Protein AF-A0A848M0G9-F1 (afdb_monomer)

Organism: NCBI:txid394095

Solvent-accessible surface area (backbone atoms only — not comparable to full-atom values): 12813 Å² total; per-residue (Å²): 140,80,72,65,82,73,43,68,93,64,53,59,94,61,45,44,83,50,53,99,63,29,25,36,32,82,88,71,47,79,44,44,54,67,59,54,34,35,36,56,66,68,52,59,86,62,83,80,79,80,79,82,84,77,85,88,75,78,88,77,51,65,83,83,57,73,92,78,81,88,88,62,96,78,75,78,72,61,84,50,64,48,54,69,48,74,45,75,46,56,65,48,78,50,74,54,71,49,65,51,85,53,96,75,54,76,37,86,60,74,33,41,36,38,33,72,42,79,38,50,88,94,63,42,52,60,43,43,26,67,43,87,42,68,27,46,98,92,35,76,86,53,61,46,78,47,75,47,59,81,87,54,76,70,44,59,58,94,54,61,73,68,78,50,55,66,57,87,83,29,34,44,40,65,43,75,84,22,42,70,53,42,50,52,33,49,56,44,51,71,68,47,62,37,46,64,47,81,42,76,64,78,134

Foldseek 3Di:
DDLDQADLVDHDPQWDDDDDQWTQGPVRDTGGSVQSSCVSVVVPPDPPPPDDQDDPDDDADQVVGDDDDRDDPDPQDPQFWAWKDWDWDQWDKDKDWDFAPDPDGLDDGIFIEIETDGQDPVRTQIAMATDGGGRHPVHPPQKDKDKHFDDDCVLQPPDPPSQADDDVRHGYCHDPSNVVSVVSSVVVVNVGHIDMDIDHDDD

pLDDT: mean 80.0, std 13.7, range [37.66, 97.19]

Secondary structure (DSSP, 8-state):
---PPP-TTSPPTTEEEEETTEEEETTS-EEEHHHHHHHHTT--------------SSPP-TTT--------S-----SEEEEEEEEE--EEEEEEEEE--SSS-SS-SEEEEEEEEEPPTTS-PEEEEEEEEEEBTTB-S-EEEEEE----GGGGTT--GGGSPPBTTBEETTSGGGHHHHHHHHHHHHT-PPEEEEEE---

Nearest PDB structures (foldseek):
  4ni6-assembly1_A  TM=3.174E-01  e=7.058E+00  Clostridium perfringens B str. ATCC 3626
  8fha-assembly3_C  TM=2.558E-01  e=7.507E+00  Suipraeoptans intestinalis
  8fha-assembly2_B  TM=1.786E-01  e=7.984E+00  Suipraeoptans intestinalis

Radius of gyration: 25.26 Å; Cα contacts (8 Å, |Δi|>4): 264; chains: 1; bounding box: 70×30×61 Å

Mean predicted aligned error: 14.5 Å

Structure (mmCIF, N/CA/C/O backbone):
data_AF-A0A848M0G9-F1
#
_entry.id   AF-A0A848M0G9-F1
#
loop_
_atom_site.group_PDB
_atom_site.id
_atom_site.type_symbol
_atom_site.label_atom_id
_atom_site.label_alt_id
_atom_site.label_comp_id
_atom_site.label_asym_id
_atom_site.label_entity_id
_atom_site.label_seq_id
_atom_site.pdbx_PDB_ins_code
_atom_site.Cartn_x
_atom_site.Cartn_y
_atom_site.Cartn_z
_atom_site.occupancy
_atom_site.B_iso_or_equiv
_atom_site.auth_seq_id
_atom_site.auth_comp_id
_atom_site.auth_asym_id
_atom_site.auth_atom_id
_atom_site.pdbx_PDB_model_num
ATOM 1 N N . GLY A 1 1 ? 37.351 -12.110 -24.035 1.00 37.66 1 GLY A N 1
ATOM 2 C CA . GLY A 1 1 ? 38.442 -13.049 -23.724 1.00 37.66 1 GLY A CA 1
ATOM 3 C C . GLY A 1 1 ? 39.246 -12.470 -22.587 1.00 37.66 1 GLY A C 1
ATOM 4 O O . GLY A 1 1 ? 39.705 -11.351 -22.748 1.00 37.66 1 GLY A O 1
ATOM 5 N N . GLY A 1 2 ? 39.369 -13.217 -21.484 1.00 44.50 2 GLY A N 1
ATOM 6 C CA . GLY A 1 2 ? 40.200 -12.868 -20.325 1.00 44.50 2 GLY A CA 1
ATOM 7 C C . GLY A 1 2 ? 39.456 -12.356 -19.083 1.00 44.50 2 GLY A C 1
ATOM 8 O O . GLY A 1 2 ? 39.914 -11.378 -18.513 1.00 44.50 2 GLY A O 1
ATOM 9 N N . GLY A 1 3 ? 38.342 -12.976 -18.668 1.00 49.84 3 GLY A N 1
ATOM 10 C CA . GLY A 1 3 ? 37.728 -12.713 -17.355 1.00 49.84 3 GLY A CA 1
ATOM 11 C C . GLY A 1 3 ? 38.552 -13.392 -16.261 1.00 49.84 3 GLY A C 1
ATOM 12 O O . GLY A 1 3 ? 38.412 -14.592 -16.029 1.00 49.84 3 GLY A O 1
ATOM 13 N N . GLY A 1 4 ? 39.511 -12.661 -15.700 1.00 64.38 4 GLY A N 1
ATOM 14 C CA . GLY A 1 4 ? 40.244 -13.075 -14.509 1.00 64.38 4 GLY A CA 1
ATOM 15 C C . GLY A 1 4 ? 39.521 -12.593 -13.257 1.00 64.38 4 GLY A C 1
ATOM 16 O O . GLY A 1 4 ? 38.847 -11.566 -13.287 1.00 64.38 4 GLY A O 1
ATOM 17 N N . THR A 1 5 ? 39.679 -13.313 -12.149 1.00 83.56 5 THR A N 1
ATOM 18 C CA . THR A 1 5 ? 39.281 -12.793 -10.838 1.00 83.56 5 THR A CA 1
ATOM 19 C C . THR A 1 5 ? 40.115 -11.551 -10.515 1.00 83.56 5 THR A C 1
ATOM 21 O O . THR A 1 5 ? 41.330 -11.555 -10.724 1.00 83.56 5 THR A O 1
ATOM 24 N N . PHE A 1 6 ? 39.470 -10.499 -10.022 1.00 88.75 6 PHE A N 1
ATOM 25 C CA . PHE A 1 6 ? 40.090 -9.262 -9.585 1.00 88.75 6 PHE A CA 1
ATOM 26 C C . PHE A 1 6 ? 41.163 -9.556 -8.524 1.00 88.75 6 PHE A C 1
ATOM 28 O O . PHE A 1 6 ? 40.890 -10.191 -7.503 1.00 88.75 6 PHE A O 1
ATOM 35 N N . ASP A 1 7 ? 42.390 -9.097 -8.782 1.00 91.00 7 ASP A N 1
ATOM 36 C CA . ASP A 1 7 ? 43.535 -9.197 -7.875 1.00 91.00 7 ASP A CA 1
ATOM 37 C C . ASP A 1 7 ? 43.838 -7.808 -7.280 1.00 91.00 7 ASP A C 1
ATOM 39 O O . ASP A 1 7 ? 44.403 -6.960 -7.975 1.00 91.00 7 ASP A O 1
ATOM 43 N N . PRO A 1 8 ? 43.528 -7.553 -5.993 1.00 89.38 8 PRO A N 1
ATOM 44 C CA . PRO A 1 8 ? 43.817 -6.272 -5.349 1.00 89.38 8 PRO A CA 1
ATOM 45 C C . PRO A 1 8 ? 45.311 -5.920 -5.294 1.00 89.38 8 PRO A C 1
ATOM 47 O O . PRO A 1 8 ? 45.655 -4.752 -5.118 1.00 89.38 8 PRO A O 1
ATOM 50 N N . ALA A 1 9 ? 46.206 -6.908 -5.417 1.00 90.62 9 ALA A N 1
ATOM 51 C CA . ALA A 1 9 ? 47.649 -6.680 -5.464 1.00 90.62 9 ALA A CA 1
ATOM 52 C C . ALA A 1 9 ? 48.139 -6.263 -6.864 1.00 90.62 9 ALA A C 1
ATOM 54 O O . ALA A 1 9 ? 49.231 -5.707 -6.980 1.00 90.62 9 ALA A O 1
ATOM 55 N N . ASN A 1 10 ? 47.333 -6.491 -7.907 1.00 89.31 10 ASN A N 1
ATOM 56 C CA . ASN A 1 10 ? 47.560 -6.046 -9.284 1.00 89.31 10 ASN A CA 1
ATOM 57 C C . ASN A 1 10 ? 46.271 -5.449 -9.870 1.00 89.31 10 ASN A C 1
ATOM 59 O O . ASN A 1 10 ? 45.657 -6.052 -10.759 1.00 89.31 10 ASN A O 1
ATOM 63 N N . PRO A 1 11 ? 45.841 -4.271 -9.388 1.00 87.88 11 PRO A N 1
ATOM 64 C CA . PRO A 1 11 ? 44.598 -3.680 -9.848 1.00 87.88 11 PRO A CA 1
ATOM 65 C C . PRO A 1 11 ? 44.645 -3.343 -11.351 1.00 87.88 11 PRO A C 1
ATOM 67 O O . PRO A 1 11 ? 45.707 -2.983 -11.874 1.00 87.88 11 PRO A O 1
ATOM 70 N N . PRO A 1 12 ? 43.503 -3.418 -12.063 1.00 85.56 12 PRO A N 1
ATOM 71 C CA . PRO A 1 12 ? 43.396 -2.962 -13.441 1.00 85.56 12 PRO A CA 1
ATOM 72 C C . PRO A 1 12 ? 43.748 -1.475 -13.579 1.00 85.56 12 PRO A C 1
ATOM 74 O O . PRO A 1 12 ? 43.667 -0.717 -12.606 1.00 85.56 12 PRO A O 1
ATOM 77 N N . PRO A 1 13 ? 44.068 -1.013 -14.802 1.00 85.50 13 PRO A N 1
ATOM 78 C CA . PRO A 1 13 ? 44.227 0.410 -15.066 1.00 85.50 13 PRO A CA 1
ATOM 79 C C . PRO A 1 13 ? 43.018 1.207 -14.562 1.00 85.50 13 PRO A C 1
ATOM 81 O O . PRO A 1 13 ? 41.875 0.786 -14.753 1.00 85.50 13 PRO A O 1
ATOM 84 N N . ARG A 1 14 ? 43.291 2.386 -13.996 1.00 87.69 14 ARG A N 1
ATOM 85 C CA . ARG A 1 14 ? 42.351 3.304 -13.326 1.00 87.69 14 ARG A CA 1
ATOM 86 C C . ARG A 1 14 ? 42.023 3.005 -11.866 1.00 87.69 14 ARG A C 1
ATOM 88 O O . ARG A 1 14 ? 41.321 3.817 -11.276 1.00 87.69 14 ARG A O 1
ATOM 95 N N . TYR A 1 15 ? 42.520 1.911 -11.283 1.00 92.38 15 TYR A N 1
ATOM 96 C CA . TYR A 1 15 ? 42.361 1.616 -9.856 1.00 92.38 15 TYR A CA 1
ATOM 97 C C . TYR A 1 15 ? 43.709 1.604 -9.134 1.00 92.38 15 TYR A C 1
ATOM 99 O O . TYR A 1 15 ? 44.714 1.112 -9.644 1.00 92.38 15 TYR A O 1
ATOM 107 N N . SER A 1 16 ? 43.736 2.148 -7.923 1.00 92.94 16 SER A N 1
ATOM 108 C CA . SER A 1 16 ? 44.923 2.236 -7.073 1.00 92.94 16 SER A CA 1
ATOM 109 C C . SER A 1 16 ? 44.542 2.158 -5.593 1.00 92.94 16 SER A C 1
ATOM 111 O O . SER A 1 16 ? 43.366 2.235 -5.246 1.00 92.94 16 SER A O 1
ATOM 113 N N . ASN A 1 17 ? 45.530 1.996 -4.707 1.00 91.38 17 ASN A N 1
ATOM 114 C CA . ASN A 1 17 ? 45.327 1.973 -3.250 1.00 91.38 17 ASN A CA 1
ATOM 115 C C . ASN A 1 17 ? 44.231 0.991 -2.789 1.00 91.38 17 ASN A C 1
ATOM 117 O O . ASN A 1 17 ? 43.385 1.344 -1.974 1.00 91.38 17 ASN A O 1
ATOM 121 N N . CYS A 1 18 ? 44.232 -0.233 -3.316 1.00 93.56 18 CYS A N 1
ATOM 122 C CA . CYS A 1 18 ? 43.230 -1.232 -2.963 1.00 93.56 18 CYS A CA 1
ATOM 123 C C . CYS A 1 18 ? 43.451 -1.767 -1.545 1.00 93.56 18 CYS A C 1
ATOM 125 O O . CYS A 1 18 ? 44.474 -2.396 -1.260 1.00 93.56 18 CYS A O 1
ATOM 127 N N . HIS A 1 19 ? 42.501 -1.521 -0.648 1.00 91.75 19 HIS A N 1
ATOM 128 C CA . HIS A 1 19 ? 42.519 -2.052 0.708 1.00 91.75 19 HIS A CA 1
ATOM 129 C C . HIS A 1 19 ? 41.100 -2.178 1.268 1.00 91.75 19 HIS A C 1
ATOM 131 O O . HIS A 1 19 ? 40.176 -1.492 0.851 1.00 91.75 19 HIS A O 1
ATOM 137 N N . SER A 1 20 ? 40.924 -3.058 2.256 1.00 89.44 20 SER A N 1
ATOM 138 C CA . SER A 1 20 ? 39.665 -3.187 3.010 1.00 89.44 20 SER A CA 1
ATOM 139 C C . SER A 1 20 ? 38.396 -3.400 2.162 1.00 89.44 20 SER A C 1
ATOM 141 O O . SER A 1 20 ? 37.315 -3.028 2.606 1.00 89.44 20 SER A O 1
ATOM 143 N N . GLY A 1 21 ? 38.517 -4.003 0.974 1.00 87.25 21 GLY A N 1
ATOM 144 C CA . GLY A 1 21 ? 37.377 -4.335 0.109 1.00 87.25 21 GLY A CA 1
ATOM 145 C C . GLY A 1 21 ? 37.080 -3.337 -1.015 1.00 87.25 21 GLY A C 1
ATOM 146 O O . GLY A 1 21 ? 36.173 -3.606 -1.794 1.00 87.25 21 GLY A O 1
ATOM 147 N N . HIS A 1 22 ? 37.845 -2.245 -1.139 1.00 89.94 22 HIS A N 1
ATOM 148 C CA . HIS A 1 22 ? 37.667 -1.240 -2.195 1.00 89.94 22 HIS A CA 1
ATOM 149 C C . HIS A 1 22 ? 38.998 -0.731 -2.765 1.00 89.94 22 HIS A C 1
ATOM 151 O O . HIS A 1 22 ? 40.062 -0.918 -2.170 1.00 89.94 22 HIS A O 1
ATOM 157 N N . CYS A 1 23 ? 38.936 -0.050 -3.908 1.00 93.31 23 CYS A N 1
ATOM 158 C CA . CYS A 1 23 ? 40.045 0.685 -4.516 1.00 93.31 23 CYS A CA 1
ATOM 159 C C . CYS A 1 23 ? 39.671 2.143 -4.775 1.00 93.31 23 CYS A C 1
ATOM 161 O O . CYS A 1 23 ? 38.504 2.476 -4.970 1.00 93.31 23 CYS A O 1
ATOM 163 N N . HIS A 1 24 ? 40.681 3.003 -4.868 1.00 93.06 24 HIS A N 1
ATOM 164 C CA . HIS A 1 24 ? 40.527 4.346 -5.409 1.00 93.06 24 HIS A CA 1
ATOM 165 C C . HIS A 1 24 ? 40.543 4.299 -6.931 1.00 93.06 24 HIS A C 1
ATOM 167 O O . HIS A 1 24 ? 41.504 3.798 -7.519 1.00 93.06 24 HIS A O 1
ATOM 173 N N . ARG A 1 25 ? 39.525 4.875 -7.562 1.00 91.94 25 ARG A N 1
ATOM 174 C CA . ARG A 1 25 ? 39.515 5.133 -8.999 1.00 91.94 25 ARG A CA 1
ATOM 175 C C . ARG A 1 25 ? 40.153 6.493 -9.308 1.00 91.94 25 ARG A C 1
ATOM 177 O O . ARG A 1 25 ? 40.187 7.369 -8.446 1.00 91.94 25 ARG A O 1
ATOM 184 N N . ASP A 1 26 ? 40.668 6.686 -10.521 1.00 90.00 26 ASP A N 1
ATOM 185 C CA . ASP A 1 26 ? 41.355 7.928 -10.939 1.00 90.00 26 ASP A CA 1
ATOM 186 C C . ASP A 1 26 ? 40.519 9.218 -10.760 1.00 90.00 26 ASP A C 1
ATOM 188 O O . ASP A 1 26 ? 41.078 10.312 -10.676 1.00 90.00 26 ASP A O 1
ATOM 192 N N . ASP A 1 27 ? 39.189 9.108 -10.690 1.00 83.62 27 ASP A N 1
ATOM 193 C CA . ASP A 1 27 ? 38.251 10.209 -10.417 1.00 83.62 27 ASP A CA 1
ATOM 194 C C . ASP A 1 27 ? 38.043 10.490 -8.914 1.00 83.62 27 ASP A C 1
ATOM 196 O O . ASP A 1 27 ? 37.285 11.387 -8.545 1.00 83.62 27 ASP A O 1
ATOM 200 N N . GLY A 1 28 ? 38.728 9.748 -8.043 1.00 84.69 28 GLY A N 1
ATOM 201 C CA . GLY A 1 28 ? 38.636 9.850 -6.590 1.00 84.69 28 GLY A CA 1
ATOM 202 C C . GLY A 1 28 ? 37.517 9.014 -5.964 1.00 84.69 28 GLY A C 1
ATOM 203 O O . GLY A 1 28 ? 37.379 9.047 -4.741 1.00 84.69 28 GLY A O 1
ATOM 204 N N . ALA A 1 29 ? 36.739 8.265 -6.754 1.00 85.62 29 ALA A N 1
ATOM 205 C CA . ALA A 1 29 ? 35.715 7.369 -6.226 1.00 85.62 29 ALA A CA 1
ATOM 206 C C . ALA A 1 29 ? 36.340 6.181 -5.476 1.00 85.62 29 ALA A C 1
ATOM 208 O O . ALA A 1 29 ? 37.397 5.676 -5.861 1.00 85.62 29 ALA A O 1
ATOM 209 N N . LEU A 1 30 ? 35.664 5.719 -4.424 1.00 88.44 30 LEU A N 1
ATOM 210 C CA . LEU A 1 30 ? 35.925 4.419 -3.810 1.00 88.44 30 LEU A CA 1
ATOM 211 C C . LEU A 1 30 ? 35.013 3.402 -4.496 1.00 88.44 30 LEU A C 1
ATOM 213 O O . LEU A 1 30 ? 33.804 3.615 -4.538 1.00 88.44 30 LEU A O 1
ATOM 217 N N . VAL A 1 31 ? 35.594 2.353 -5.071 1.00 87.31 31 VAL A N 1
ATOM 218 C CA . VAL A 1 31 ? 34.869 1.318 -5.821 1.00 87.31 31 VAL A CA 1
ATOM 219 C C . VAL A 1 31 ? 35.138 -0.031 -5.174 1.00 87.31 31 VAL A C 1
ATOM 221 O O . VAL A 1 31 ? 36.303 -0.382 -4.956 1.00 87.31 31 VAL A O 1
ATOM 224 N N . ASP A 1 32 ? 34.080 -0.769 -4.860 1.00 91.56 32 ASP A N 1
ATOM 225 C CA . ASP A 1 32 ? 34.178 -2.064 -4.195 1.00 91.56 32 ASP A CA 1
ATOM 226 C C . ASP A 1 32 ? 34.714 -3.139 -5.150 1.00 91.56 32 ASP A C 1
ATOM 228 O O . ASP A 1 32 ? 34.569 -3.063 -6.370 1.00 91.56 32 ASP A O 1
ATOM 232 N N . TYR A 1 33 ? 35.362 -4.169 -4.604 1.00 90.88 33 TYR A N 1
ATOM 233 C CA . TYR A 1 33 ? 35.961 -5.238 -5.414 1.00 90.88 33 TYR A CA 1
ATOM 234 C C . TYR A 1 33 ? 34.940 -5.981 -6.286 1.00 90.88 33 TYR A C 1
ATOM 236 O O . TYR A 1 33 ? 35.297 -6.445 -7.366 1.00 90.88 33 TYR A O 1
ATOM 244 N N . GLU A 1 34 ? 33.692 -6.086 -5.825 1.00 86.06 34 GLU A N 1
ATOM 245 C CA . GLU A 1 34 ? 32.592 -6.709 -6.567 1.00 86.06 34 GLU A CA 1
ATOM 246 C C . GLU A 1 34 ? 32.239 -5.913 -7.828 1.00 86.06 34 GLU A C 1
ATOM 248 O O . GLU A 1 34 ? 32.123 -6.496 -8.902 1.00 86.06 34 GLU A O 1
ATOM 253 N N . ASP A 1 35 ? 32.197 -4.585 -7.733 1.00 83.75 35 ASP A N 1
ATOM 254 C CA . ASP A 1 35 ? 31.940 -3.713 -8.880 1.00 83.75 35 ASP A CA 1
ATOM 255 C C . ASP A 1 35 ? 33.097 -3.752 -9.886 1.00 83.75 35 ASP A C 1
ATOM 257 O O . ASP A 1 35 ? 32.881 -3.795 -11.095 1.00 83.75 35 ASP A O 1
ATOM 261 N N . ILE A 1 36 ? 34.347 -3.800 -9.409 1.00 84.44 36 ILE A N 1
ATOM 262 C CA . ILE A 1 36 ? 35.524 -3.938 -10.285 1.00 84.44 36 ILE A CA 1
ATOM 263 C C . ILE A 1 36 ? 35.525 -5.308 -10.974 1.00 84.44 36 ILE A C 1
ATOM 265 O O . ILE A 1 36 ? 35.862 -5.407 -12.155 1.00 84.44 36 ILE A O 1
ATOM 269 N N . GLN A 1 37 ? 35.143 -6.367 -10.255 1.00 86.31 37 GLN A N 1
ATOM 270 C CA . GLN A 1 37 ? 34.965 -7.702 -10.823 1.00 86.31 37 GLN A CA 1
ATOM 271 C C . GLN A 1 37 ? 33.869 -7.693 -11.894 1.00 86.31 37 GLN A C 1
ATOM 273 O O . GLN A 1 37 ? 34.100 -8.199 -12.990 1.00 86.31 37 GLN A O 1
ATOM 278 N N . ALA A 1 38 ? 32.731 -7.049 -11.626 1.00 80.38 38 ALA A N 1
ATOM 279 C CA . ALA A 1 38 ? 31.654 -6.888 -12.593 1.00 80.38 38 ALA A CA 1
ATOM 280 C C . ALA A 1 38 ? 32.123 -6.125 -13.844 1.00 80.38 38 ALA A C 1
ATOM 282 O O . ALA A 1 38 ? 31.867 -6.578 -14.961 1.00 80.38 38 ALA A O 1
ATOM 283 N N . GLU A 1 39 ? 32.896 -5.040 -13.687 1.00 79.56 39 GLU A N 1
ATOM 284 C CA . GLU A 1 39 ? 33.507 -4.319 -14.812 1.00 79.56 39 GLU A CA 1
ATOM 285 C C . GLU A 1 39 ? 34.447 -5.222 -15.636 1.00 79.56 39 GLU A C 1
ATOM 287 O O . GLU A 1 39 ? 34.410 -5.198 -16.871 1.00 79.56 39 GLU A O 1
ATOM 292 N N . LEU A 1 40 ? 35.275 -6.041 -14.974 1.00 79.06 40 LEU A N 1
ATOM 293 C CA . LEU A 1 40 ? 36.195 -6.990 -15.619 1.00 79.06 40 LEU A CA 1
ATOM 294 C C . LEU A 1 40 ? 35.473 -8.131 -16.344 1.00 79.06 40 LEU A C 1
ATOM 296 O O . LEU A 1 40 ? 35.937 -8.579 -17.397 1.00 79.06 40 LEU A O 1
ATOM 300 N N . ASP A 1 41 ? 34.324 -8.558 -15.826 1.00 79.19 41 ASP A N 1
ATOM 301 C CA . ASP A 1 41 ? 33.457 -9.566 -16.438 1.00 79.19 41 ASP A CA 1
ATOM 302 C C . ASP A 1 41 ? 32.653 -9.012 -17.631 1.00 79.19 41 ASP A C 1
ATOM 304 O O . ASP A 1 41 ? 31.872 -9.727 -18.262 1.00 79.19 41 ASP A O 1
ATOM 308 N N . GLY A 1 42 ? 32.897 -7.752 -18.010 1.00 64.06 42 GLY A N 1
ATOM 309 C CA . GLY A 1 42 ? 32.232 -7.073 -19.120 1.00 64.06 42 GLY A CA 1
ATOM 310 C C . GLY A 1 42 ? 30.929 -6.383 -18.718 1.00 64.06 42 GLY A C 1
ATOM 311 O O . GLY A 1 42 ? 30.299 -5.750 -19.564 1.00 64.06 42 GLY A O 1
ATOM 312 N N . GLY A 1 43 ? 30.558 -6.442 -17.439 1.00 55.53 43 GLY A N 1
ATOM 313 C CA . GLY A 1 43 ? 29.531 -5.620 -16.809 1.00 55.53 43 GLY A CA 1
ATOM 314 C C . GLY A 1 43 ? 30.090 -4.245 -16.462 1.00 55.53 43 GLY A C 1
ATOM 315 O O . GLY A 1 43 ? 30.142 -3.854 -15.302 1.00 55.53 43 GLY A O 1
ATOM 316 N N . GLY A 1 44 ? 30.561 -3.509 -17.470 1.00 46.75 44 GLY A N 1
ATOM 317 C CA . GLY A 1 44 ? 30.895 -2.103 -17.290 1.00 46.75 44 GLY A CA 1
ATOM 318 C C . GLY A 1 44 ? 29.652 -1.355 -16.816 1.00 46.75 44 GLY A C 1
ATOM 319 O O . GLY A 1 44 ? 28.679 -1.284 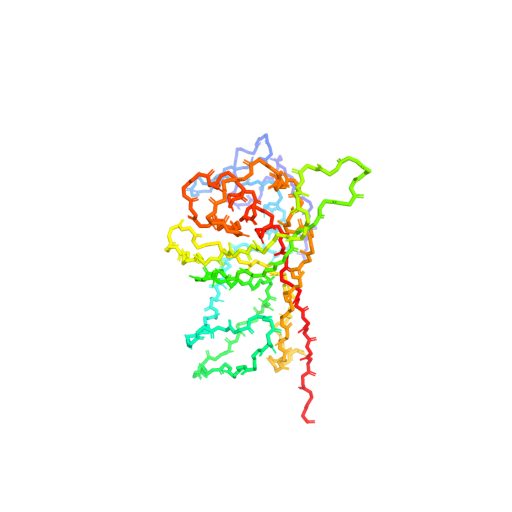-17.566 1.00 46.75 44 GLY A O 1
ATOM 320 N N . GLY A 1 45 ? 29.700 -0.807 -15.599 1.00 43.38 45 GLY A N 1
ATOM 321 C CA . GLY A 1 45 ? 28.704 0.098 -15.022 1.00 43.38 45 GLY A CA 1
ATOM 322 C C . GLY A 1 45 ? 28.576 1.392 -15.827 1.00 43.38 45 GLY A C 1
ATOM 323 O O . GLY A 1 45 ? 28.991 2.467 -15.397 1.00 43.38 45 GLY A O 1
ATOM 324 N N . GLY A 1 46 ? 28.031 1.288 -17.038 1.00 42.47 46 GLY A N 1
ATOM 325 C CA . GLY A 1 46 ? 27.420 2.414 -17.721 1.00 42.47 46 GLY A CA 1
ATOM 326 C C . GLY A 1 46 ? 26.228 2.908 -16.900 1.00 42.47 46 GLY A C 1
ATOM 327 O O . GLY A 1 46 ? 25.695 2.155 -16.085 1.00 42.47 46 GLY A O 1
ATOM 328 N N . PRO A 1 47 ? 25.805 4.170 -17.076 1.00 41.09 47 PRO A N 1
ATOM 329 C CA . PRO A 1 47 ? 24.630 4.674 -16.385 1.00 41.09 47 PRO A CA 1
ATOM 330 C C . PRO A 1 47 ? 23.458 3.733 -16.671 1.00 41.09 47 PRO A C 1
ATOM 332 O O . PRO A 1 47 ? 23.059 3.592 -17.827 1.00 41.09 47 PRO A O 1
ATOM 335 N N . THR A 1 48 ? 22.923 3.081 -15.637 1.00 46.56 48 THR A N 1
ATOM 336 C CA . THR A 1 48 ? 21.638 2.394 -15.735 1.00 46.56 48 THR A CA 1
ATOM 337 C C . THR A 1 48 ? 20.628 3.450 -16.157 1.00 46.56 48 THR A C 1
ATOM 339 O O . THR A 1 48 ? 20.288 4.345 -15.380 1.00 46.56 48 THR A O 1
ATOM 342 N N . VAL A 1 49 ? 20.213 3.418 -17.423 1.00 50.72 49 VAL A N 1
ATOM 343 C CA . VAL A 1 49 ? 19.167 4.307 -17.919 1.00 50.72 49 VAL A CA 1
ATOM 344 C C . VAL A 1 49 ? 17.863 3.781 -17.342 1.00 50.72 49 VAL A C 1
ATOM 346 O O . VAL A 1 49 ? 17.245 2.874 -17.888 1.00 50.72 49 VAL A O 1
ATOM 349 N N . VAL A 1 50 ? 17.478 4.325 -16.190 1.00 53.09 50 VAL A N 1
ATOM 350 C CA . VAL A 1 50 ? 16.169 4.070 -15.593 1.00 53.09 50 VAL A CA 1
ATOM 351 C C . VAL A 1 50 ? 15.148 4.884 -16.380 1.00 53.09 50 VAL A C 1
ATOM 353 O O . VAL A 1 50 ? 14.948 6.074 -16.133 1.00 53.09 50 VAL A O 1
ATOM 356 N N . SER A 1 51 ? 14.524 4.246 -17.364 1.00 55.59 51 SER A N 1
ATOM 357 C CA . SER A 1 51 ? 13.372 4.808 -18.061 1.00 55.59 51 SER A CA 1
ATOM 358 C C . SER A 1 51 ? 12.123 4.563 -17.223 1.00 55.59 51 SER A C 1
ATOM 360 O O . SER A 1 51 ? 11.652 3.435 -17.107 1.00 55.59 51 SER A O 1
ATOM 362 N N . VAL A 1 52 ? 11.579 5.624 -16.627 1.00 59.53 52 VAL A N 1
ATOM 363 C CA . VAL A 1 52 ? 10.303 5.546 -15.909 1.00 59.53 52 VAL A CA 1
ATOM 364 C C . VAL A 1 52 ? 9.171 5.681 -16.917 1.00 59.53 52 VAL A C 1
ATOM 366 O O . VAL A 1 52 ? 8.971 6.745 -17.503 1.00 59.53 52 VAL A O 1
ATOM 369 N N . ILE A 1 53 ? 8.416 4.601 -17.103 1.00 62.84 53 ILE A N 1
ATOM 370 C CA . ILE A 1 53 ? 7.154 4.641 -17.838 1.00 62.84 53 ILE A CA 1
ATOM 371 C C . ILE A 1 53 ? 6.060 5.022 -16.843 1.00 62.84 53 ILE A C 1
ATOM 373 O O . ILE A 1 53 ? 5.691 4.240 -15.969 1.00 62.84 53 ILE A O 1
ATOM 377 N N . THR A 1 54 ? 5.541 6.239 -16.974 1.00 64.38 54 THR A N 1
ATOM 378 C CA . THR A 1 54 ? 4.417 6.711 -16.161 1.00 64.38 54 THR A CA 1
ATOM 379 C C . THR A 1 54 ? 3.11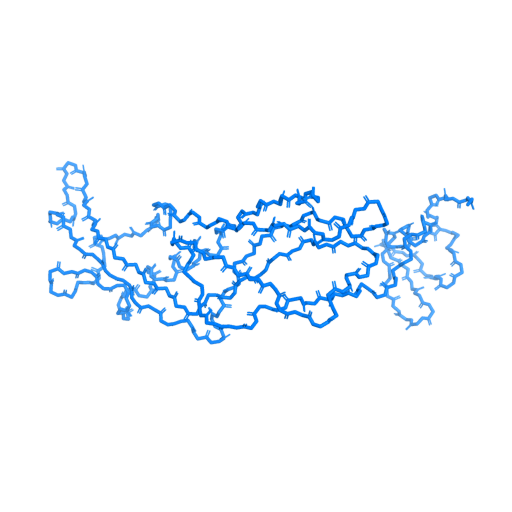1 6.458 -16.904 1.00 64.38 54 THR A C 1
ATOM 381 O O . THR A 1 54 ? 3.030 6.691 -18.107 1.00 64.38 54 THR A O 1
ATOM 384 N N . PHE A 1 55 ? 2.067 6.045 -16.183 1.00 63.81 55 PHE A N 1
ATOM 385 C CA . PHE A 1 55 ? 0.694 5.996 -16.687 1.00 63.81 55 PHE A CA 1
ATOM 386 C C . PHE A 1 55 ? -0.047 7.275 -16.268 1.00 63.81 55 PHE A C 1
ATOM 388 O O . PHE A 1 55 ? -0.645 7.305 -15.190 1.00 63.81 55 PHE A O 1
ATOM 395 N N . PRO A 1 56 ? 0.004 8.366 -17.056 1.00 60.31 56 PRO A N 1
ATOM 396 C CA . PRO A 1 56 ? -0.779 9.555 -16.753 1.00 60.31 56 PRO A CA 1
ATOM 397 C C . PRO A 1 56 ? -2.268 9.239 -16.938 1.00 60.31 56 PRO A C 1
ATOM 399 O O . PRO A 1 56 ? -2.678 8.735 -17.984 1.00 60.31 56 PRO A O 1
ATOM 402 N N . GLY A 1 57 ? -3.098 9.533 -15.939 1.00 62.06 57 GLY A N 1
ATOM 403 C CA . GLY A 1 57 ? -4.528 9.269 -16.051 1.00 62.06 57 GLY A CA 1
ATOM 404 C C . GLY A 1 57 ? -5.309 9.430 -14.755 1.00 62.06 57 GLY A C 1
ATOM 405 O O . GLY A 1 57 ? -4.820 9.953 -13.756 1.00 62.06 57 GLY A O 1
ATOM 406 N N . GLU A 1 58 ? -6.562 8.991 -14.810 1.00 67.25 58 GLU A N 1
ATOM 407 C CA . GLU A 1 58 ? -7.460 8.921 -13.658 1.00 67.25 58 GLU A CA 1
ATOM 408 C C . GLU A 1 58 ? -7.005 7.838 -12.661 1.00 67.25 58 GLU A C 1
ATOM 410 O O . GLU A 1 58 ? -6.383 6.858 -13.084 1.00 67.25 58 GLU A O 1
ATOM 415 N N . PRO A 1 59 ? -7.348 7.968 -11.362 1.00 67.62 59 PRO A N 1
ATOM 416 C CA . PRO A 1 59 ? -7.076 6.940 -10.359 1.00 67.62 59 PRO A CA 1
ATOM 417 C C . PRO A 1 59 ? -7.529 5.544 -10.812 1.00 67.62 59 PRO A C 1
ATOM 419 O O . PRO A 1 59 ? -8.597 5.394 -11.410 1.00 67.62 59 PRO A O 1
ATOM 422 N N . LEU A 1 60 ? -6.716 4.527 -10.522 1.00 71.56 60 LEU A N 1
ATOM 423 C CA . LEU A 1 60 ? -7.043 3.127 -10.793 1.00 71.56 60 LEU A CA 1
ATOM 424 C C . LEU A 1 60 ? -7.811 2.535 -9.608 1.00 71.56 60 LEU A C 1
ATOM 426 O O . LEU A 1 60 ? -7.423 2.730 -8.457 1.00 71.56 60 LEU A O 1
ATOM 430 N N . ASP A 1 61 ? -8.873 1.783 -9.894 1.00 71.19 61 ASP A N 1
ATOM 431 C CA . ASP A 1 61 ? -9.509 0.925 -8.894 1.00 71.19 61 ASP A CA 1
ATOM 432 C C . ASP A 1 61 ? -8.745 -0.405 -8.837 1.00 71.19 61 ASP A C 1
ATOM 434 O O . ASP A 1 61 ? -8.852 -1.237 -9.743 1.00 71.19 61 ASP A O 1
ATOM 438 N N . LEU A 1 62 ? -7.936 -0.573 -7.788 1.00 67.50 62 LEU A N 1
ATOM 439 C CA . LEU A 1 62 ? -7.108 -1.765 -7.576 1.00 67.50 62 LEU A CA 1
ATOM 440 C C . LEU A 1 62 ? -7.926 -3.003 -7.184 1.00 67.50 62 LEU A C 1
ATOM 442 O O . LEU A 1 62 ? -7.423 -4.113 -7.298 1.00 67.50 62 LEU A O 1
ATOM 446 N N . VAL A 1 63 ? -9.176 -2.830 -6.743 1.00 68.31 63 VAL A N 1
ATOM 447 C CA . VAL A 1 63 ? -10.040 -3.932 -6.297 1.00 68.31 63 VAL A CA 1
ATOM 448 C C . VAL A 1 63 ? -10.890 -4.449 -7.450 1.00 68.31 63 VAL A C 1
ATOM 450 O O . VAL A 1 63 ? -10.989 -5.654 -7.663 1.00 68.31 63 VAL A O 1
ATOM 453 N N . ALA A 1 64 ? -11.505 -3.546 -8.217 1.00 73.31 64 ALA A N 1
ATOM 454 C CA . ALA A 1 64 ? -12.264 -3.932 -9.406 1.00 73.31 64 ALA A CA 1
ATOM 455 C C . ALA A 1 64 ? -11.350 -4.384 -10.559 1.00 73.31 64 ALA A C 1
ATOM 457 O O . ALA A 1 64 ? -11.796 -5.093 -11.464 1.00 73.31 64 ALA A O 1
ATOM 458 N N . GLY A 1 65 ? -10.085 -3.957 -10.530 1.00 68.81 65 GLY A N 1
ATOM 459 C CA . GLY A 1 65 ? -9.170 -4.059 -11.653 1.00 68.81 65 GLY A CA 1
ATOM 460 C C . GLY A 1 65 ? -9.539 -3.057 -12.747 1.00 68.81 65 GLY A C 1
ATOM 461 O O . GLY A 1 65 ? -10.700 -2.728 -12.988 1.00 68.81 65 GLY A O 1
ATOM 462 N N . THR A 1 66 ? -8.539 -2.528 -13.443 1.00 72.75 66 THR A N 1
ATOM 463 C CA . THR A 1 66 ? -8.762 -1.617 -14.570 1.00 72.75 66 THR A CA 1
ATOM 464 C C . THR A 1 66 ? -7.796 -1.956 -15.690 1.00 72.75 66 THR A C 1
ATOM 466 O O . THR A 1 66 ? -6.594 -2.070 -15.467 1.00 72.75 66 THR A O 1
ATOM 469 N N . ARG A 1 67 ? -8.309 -2.074 -16.919 1.00 74.31 67 ARG A N 1
ATOM 470 C CA . ARG A 1 67 ? -7.470 -2.211 -18.111 1.00 74.31 67 ARG A CA 1
ATOM 471 C C . ARG A 1 67 ? -7.139 -0.829 -18.664 1.00 74.31 67 ARG A C 1
ATOM 473 O O . ARG A 1 67 ? -8.041 -0.033 -18.928 1.00 74.31 67 ARG A O 1
ATOM 480 N N . ARG A 1 68 ? -5.852 -0.559 -18.871 1.00 73.44 68 ARG A N 1
ATOM 481 C CA . ARG A 1 68 ? -5.358 0.640 -19.554 1.00 73.44 68 ARG A CA 1
ATOM 482 C C . ARG A 1 68 ? -4.458 0.236 -20.710 1.00 73.44 68 ARG A C 1
ATOM 484 O O . ARG A 1 68 ? -3.755 -0.767 -20.633 1.00 73.44 68 ARG A O 1
ATOM 491 N N . GLU A 1 69 ? -4.499 1.029 -21.769 1.00 72.81 69 GLU A N 1
ATOM 492 C CA . GLU A 1 69 ? -3.510 0.966 -22.838 1.00 72.81 69 GLU A CA 1
ATOM 493 C C . GLU A 1 69 ? -2.457 2.033 -22.572 1.00 72.81 69 GLU A C 1
ATOM 495 O O . GLU A 1 69 ? -2.783 3.160 -22.187 1.00 72.81 69 GLU A O 1
ATOM 500 N N . LEU A 1 70 ? -1.192 1.665 -22.745 1.00 67.88 70 LEU A N 1
ATOM 501 C CA . LEU A 1 70 ? -0.104 2.617 -22.639 1.00 67.88 70 LEU A CA 1
ATOM 502 C C . LEU A 1 70 ? -0.103 3.484 -23.901 1.00 67.88 70 LEU A C 1
ATOM 504 O O . LEU A 1 70 ? 0.221 3.014 -24.990 1.00 67.88 70 LEU A O 1
ATOM 508 N N . ALA A 1 71 ? -0.505 4.744 -23.751 1.00 62.94 71 ALA A N 1
ATOM 509 C CA . ALA A 1 71 ? -0.404 5.733 -24.812 1.00 62.94 71 ALA A CA 1
ATOM 510 C C . ALA A 1 71 ? 1.001 6.334 -24.785 1.00 62.94 71 ALA A C 1
ATOM 512 O O . ALA A 1 71 ? 1.329 7.145 -23.920 1.00 62.94 71 ALA A O 1
ATOM 513 N N . CYS A 1 72 ? 1.831 5.927 -25.732 1.00 59.75 72 CYS A N 1
ATOM 514 C CA . CYS A 1 72 ? 3.173 6.455 -25.897 1.00 59.75 72 CYS A CA 1
ATOM 515 C C . CYS A 1 72 ? 3.504 6.563 -27.380 1.00 59.75 72 CYS A C 1
ATOM 517 O O . CYS A 1 72 ? 3.229 5.649 -28.155 1.00 59.75 72 CYS A O 1
ATOM 519 N N . GLU A 1 73 ? 4.079 7.702 -27.766 1.00 55.16 73 GLU A N 1
ATOM 520 C CA . GLU A 1 73 ? 4.551 7.921 -29.136 1.00 55.16 73 GLU A CA 1
ATOM 521 C C . GLU A 1 73 ? 5.851 7.149 -29.411 1.00 55.16 73 GLU A C 1
ATOM 523 O O . GLU A 1 73 ? 6.017 6.631 -30.510 1.00 55.16 73 GLU A O 1
ATOM 528 N N . GLU A 1 74 ? 6.723 6.999 -28.404 1.00 58.16 74 GLU A N 1
ATOM 529 C CA . GLU A 1 74 ? 8.001 6.276 -28.487 1.00 58.16 74 GLU A CA 1
ATOM 530 C C . GLU A 1 74 ? 8.196 5.410 -27.222 1.00 58.16 74 GLU A C 1
ATOM 532 O O . GLU A 1 74 ? 8.865 5.799 -26.269 1.00 58.16 74 GLU A O 1
ATOM 537 N N . CYS A 1 75 ? 7.557 4.236 -27.181 1.00 61.50 75 CYS A N 1
ATOM 538 C CA . CYS A 1 75 ? 7.740 3.215 -26.131 1.00 61.50 75 CYS A CA 1
ATOM 539 C C . CYS A 1 75 ? 8.855 2.212 -26.452 1.00 61.50 75 CYS A C 1
ATOM 541 O O . CYS A 1 75 ? 8.811 1.063 -26.006 1.00 61.50 75 CYS A O 1
ATOM 543 N N . ASP A 1 76 ? 9.837 2.610 -27.257 1.00 59.91 76 ASP A N 1
ATOM 544 C CA . ASP A 1 76 ? 10.969 1.743 -27.547 1.00 59.91 76 ASP A CA 1
ATOM 545 C C . ASP A 1 76 ? 11.801 1.597 -26.270 1.00 59.91 76 ASP A C 1
ATOM 547 O O . ASP A 1 76 ? 12.587 2.467 -25.894 1.00 59.91 76 ASP A O 1
ATOM 551 N N . VAL A 1 77 ? 11.577 0.491 -25.560 1.00 61.62 77 VAL A N 1
ATOM 552 C CA . VAL A 1 77 ? 12.398 0.114 -24.414 1.00 61.62 77 VAL A CA 1
ATOM 553 C C . VAL A 1 77 ? 13.788 -0.218 -24.971 1.00 61.62 77 VAL A C 1
ATOM 555 O O . VAL A 1 77 ? 13.881 -1.067 -25.866 1.00 61.62 77 VAL A O 1
ATOM 558 N N . PRO A 1 78 ? 14.863 0.457 -24.518 1.00 59.50 78 PRO A N 1
ATOM 559 C CA . PRO A 1 78 ? 16.214 0.135 -24.968 1.00 59.50 78 PRO A CA 1
ATOM 560 C C . PRO A 1 78 ? 16.544 -1.331 -24.652 1.00 59.50 78 PRO A C 1
ATOM 562 O O . PRO A 1 78 ? 15.922 -1.923 -23.770 1.00 59.50 78 PRO A O 1
ATOM 565 N N . GLU A 1 79 ? 17.530 -1.910 -25.352 1.00 68.12 79 GLU A N 1
ATOM 566 C CA . GLU A 1 79 ? 18.017 -3.265 -25.040 1.00 68.12 79 GLU A CA 1
ATOM 567 C C . GLU A 1 79 ? 18.330 -3.350 -23.528 1.00 68.12 79 GLU A C 1
ATOM 569 O O . GLU A 1 79 ? 19.183 -2.614 -23.026 1.00 68.12 79 GLU A O 1
ATOM 574 N N . GLY A 1 80 ? 17.580 -4.179 -22.793 1.00 75.25 80 GLY A N 1
ATOM 575 C CA . GLY A 1 80 ? 17.527 -4.148 -21.329 1.00 75.25 80 GLY A CA 1
ATOM 576 C C . GLY A 1 80 ? 16.350 -4.944 -20.759 1.00 75.25 80 GLY A C 1
ATOM 577 O O . GLY A 1 80 ? 16.013 -6.014 -21.268 1.00 75.25 80 GLY A O 1
ATOM 578 N N . GLY A 1 81 ? 15.713 -4.435 -19.702 1.00 73.94 81 GLY A N 1
ATOM 579 C CA . GLY A 1 81 ? 14.524 -5.058 -19.123 1.00 73.94 81 GLY A CA 1
ATOM 580 C C . GLY A 1 81 ? 13.722 -4.127 -18.218 1.00 73.94 81 GLY A C 1
ATOM 581 O O . GLY A 1 81 ? 14.226 -3.099 -17.770 1.00 73.94 81 GLY A O 1
ATOM 582 N N . LEU A 1 82 ? 12.460 -4.490 -17.983 1.00 77.44 82 LEU A N 1
ATOM 583 C CA . LEU A 1 82 ? 11.616 -3.885 -16.950 1.00 77.44 82 LEU A CA 1
ATOM 584 C C . LEU A 1 82 ? 11.661 -4.788 -15.720 1.00 77.44 82 LEU A C 1
ATOM 586 O O . LEU A 1 82 ? 11.289 -5.959 -15.803 1.00 77.44 82 LEU A O 1
ATOM 590 N N . ASP A 1 83 ? 12.105 -4.228 -14.603 1.00 81.00 83 ASP A N 1
ATOM 591 C CA . ASP A 1 83 ? 12.432 -4.954 -13.374 1.00 81.00 83 ASP A CA 1
ATOM 592 C C . ASP A 1 83 ? 11.568 -4.542 -12.170 1.00 81.00 83 ASP A C 1
ATOM 594 O O . ASP A 1 83 ? 11.482 -5.262 -11.173 1.00 81.00 83 ASP A O 1
ATOM 598 N N . LYS A 1 84 ? 10.885 -3.393 -12.258 1.00 80.12 84 LYS A N 1
ATOM 599 C CA . LYS A 1 84 ? 10.089 -2.846 -11.157 1.00 80.12 84 LYS A CA 1
ATOM 600 C C . LYS A 1 84 ? 8.809 -2.160 -11.620 1.00 80.12 84 LYS A C 1
ATOM 602 O O . LYS A 1 84 ? 8.803 -1.399 -12.586 1.00 80.12 84 LYS A O 1
ATOM 607 N N . VAL A 1 85 ? 7.740 -2.350 -10.848 1.00 79.25 85 VAL A N 1
ATOM 608 C CA . VAL A 1 85 ? 6.544 -1.500 -10.863 1.00 79.25 85 VAL A CA 1
ATOM 609 C C . VAL A 1 85 ? 6.450 -0.709 -9.559 1.00 79.25 85 VAL A C 1
ATOM 611 O O . VAL A 1 85 ? 6.871 -1.166 -8.495 1.00 79.25 85 VAL A O 1
ATOM 614 N N . SER A 1 86 ? 5.911 0.503 -9.650 1.00 80.00 86 SER A N 1
ATOM 615 C CA . SER A 1 86 ? 5.649 1.374 -8.508 1.00 80.00 86 SER A CA 1
ATOM 616 C C . SER A 1 86 ? 4.297 2.049 -8.704 1.00 80.00 86 SER A C 1
ATOM 618 O O . SER A 1 86 ? 4.084 2.704 -9.726 1.00 80.00 86 SER A O 1
ATOM 620 N N . VAL A 1 87 ? 3.387 1.893 -7.743 1.00 77.12 87 VAL A N 1
ATOM 621 C CA . VAL A 1 87 ? 2.051 2.499 -7.772 1.00 77.12 87 VAL A CA 1
ATOM 622 C C . VAL A 1 87 ? 1.884 3.410 -6.570 1.00 77.12 87 VAL A C 1
ATOM 624 O O . VAL A 1 87 ? 1.944 2.970 -5.427 1.00 77.12 87 VAL A O 1
ATOM 627 N N . THR A 1 88 ? 1.638 4.688 -6.826 1.00 79.75 88 THR A N 1
ATOM 628 C CA . THR A 1 88 ? 1.394 5.672 -5.772 1.00 79.75 88 THR A CA 1
ATOM 629 C C . THR A 1 88 ? -0.040 5.584 -5.256 1.00 79.75 88 THR A C 1
ATOM 631 O O . THR A 1 88 ? -0.991 5.775 -6.018 1.00 79.75 88 THR A O 1
ATOM 634 N N . LEU A 1 89 ? -0.209 5.365 -3.951 1.00 77.44 89 LEU A N 1
ATOM 635 C CA . LEU A 1 89 ? -1.522 5.379 -3.310 1.00 77.44 89 LEU A CA 1
ATOM 636 C C . LEU A 1 89 ? -1.956 6.808 -2.971 1.00 77.44 89 LEU A C 1
ATOM 638 O O . LEU A 1 89 ? -1.322 7.495 -2.180 1.00 77.44 89 LEU A O 1
ATOM 642 N N . THR A 1 90 ? -3.076 7.264 -3.535 1.00 80.25 90 THR A N 1
ATOM 643 C CA . THR A 1 90 ? -3.588 8.631 -3.298 1.00 80.25 90 THR A CA 1
ATOM 644 C C . THR A 1 90 ? -4.730 8.693 -2.289 1.00 80.25 90 THR A C 1
ATOM 646 O O . THR A 1 90 ? -5.028 9.748 -1.726 1.00 80.25 90 THR A O 1
ATOM 649 N N . ARG A 1 91 ? -5.439 7.580 -2.098 1.00 83.75 91 ARG A N 1
ATOM 650 C CA . ARG A 1 91 ? -6.579 7.479 -1.188 1.00 83.75 91 ARG A CA 1
ATOM 651 C C . ARG A 1 91 ? -6.738 6.040 -0.734 1.00 83.75 91 ARG A C 1
ATOM 653 O O . ARG A 1 91 ? -6.697 5.135 -1.560 1.00 83.75 91 ARG A O 1
ATOM 660 N N . LEU A 1 92 ? -7.023 5.870 0.550 1.00 85.62 92 LEU A N 1
ATOM 661 C CA . LEU A 1 92 ? -7.438 4.608 1.135 1.00 85.62 92 LEU A CA 1
ATOM 662 C C . LEU A 1 92 ? -8.866 4.734 1.672 1.00 85.62 92 LEU A C 1
ATOM 664 O O . LEU A 1 92 ? -9.190 5.666 2.412 1.00 85.62 92 LEU A O 1
ATOM 668 N N . THR A 1 93 ? -9.723 3.791 1.293 1.00 89.75 93 THR A N 1
ATOM 669 C CA . THR A 1 93 ? -11.084 3.684 1.821 1.00 89.75 93 THR A CA 1
ATOM 670 C C . THR A 1 93 ? -11.328 2.261 2.293 1.00 89.75 93 THR A C 1
ATOM 672 O O . THR A 1 93 ? -11.324 1.340 1.484 1.00 89.75 93 THR A O 1
ATOM 675 N N . LEU A 1 94 ? -11.562 2.087 3.594 1.00 90.31 94 LEU A N 1
ATOM 676 C CA . LEU A 1 94 ? -11.916 0.802 4.193 1.00 90.31 94 LEU A CA 1
ATOM 677 C C . LEU A 1 94 ? -13.267 0.912 4.882 1.00 90.31 94 LEU A C 1
ATOM 679 O O . LEU A 1 94 ? -13.568 1.904 5.546 1.00 90.31 94 LEU A O 1
ATOM 683 N N . ARG A 1 95 ? -14.087 -0.123 4.730 1.00 93.19 95 ARG A N 1
ATOM 684 C CA . ARG A 1 95 ? -15.365 -0.267 5.425 1.00 93.19 95 ARG A CA 1
ATOM 685 C C . ARG A 1 95 ? -15.543 -1.727 5.790 1.00 93.19 95 ARG A C 1
ATOM 687 O O . ARG A 1 95 ? -15.258 -2.602 4.977 1.00 93.19 95 ARG A O 1
ATOM 694 N N . GLY A 1 96 ? -16.036 -1.985 6.988 1.00 93.69 96 GLY A N 1
ATOM 695 C CA . GLY A 1 96 ? -16.276 -3.346 7.433 1.00 93.69 96 GLY A CA 1
ATOM 696 C C . GLY A 1 96 ? -16.962 -3.387 8.782 1.00 93.69 96 GLY A C 1
ATOM 697 O O . GLY A 1 96 ? -17.480 -2.381 9.266 1.00 93.69 96 GLY A O 1
ATOM 698 N N . ALA A 1 97 ? -16.955 -4.568 9.383 1.00 94.69 97 ALA A N 1
ATOM 699 C CA . ALA A 1 97 ? -17.420 -4.768 10.738 1.00 94.69 97 ALA A CA 1
ATOM 700 C C . ALA A 1 97 ? -16.463 -5.695 11.485 1.00 94.69 97 ALA A C 1
ATOM 702 O O . ALA A 1 97 ? -15.899 -6.623 10.905 1.00 94.69 97 ALA A O 1
ATOM 703 N N . VAL A 1 98 ? -16.275 -5.428 12.773 1.00 94.75 98 VAL A N 1
ATOM 704 C CA . VAL A 1 98 ? -15.453 -6.237 13.669 1.00 94.75 98 VAL A CA 1
ATOM 705 C C . VAL A 1 98 ? -16.321 -6.840 14.762 1.00 94.75 98 VAL A C 1
ATOM 707 O O . VAL A 1 98 ? -17.223 -6.198 15.296 1.00 94.75 98 VAL A O 1
ATOM 710 N N . ARG A 1 99 ? -16.036 -8.090 15.121 1.00 94.75 99 ARG A N 1
ATOM 711 C CA . ARG A 1 99 ? -16.688 -8.793 16.224 1.00 94.75 99 ARG A CA 1
ATOM 712 C C . ARG A 1 99 ? -15.630 -9.480 17.071 1.00 94.75 99 ARG A C 1
ATOM 714 O O . ARG A 1 99 ? -14.776 -10.181 16.534 1.00 94.75 99 ARG A O 1
ATOM 721 N N . ASP A 1 100 ? -15.715 -9.336 18.389 1.00 94.25 100 ASP A N 1
ATOM 722 C CA . ASP A 1 100 ? -14.862 -10.093 19.305 1.00 94.25 100 ASP A CA 1
ATOM 723 C C . ASP A 1 100 ? -15.505 -11.456 19.607 1.00 94.25 100 ASP A C 1
ATOM 725 O O . ASP A 1 100 ? -16.573 -11.553 20.207 1.00 94.25 100 ASP A O 1
ATOM 729 N N . SER A 1 101 ? -14.868 -12.527 19.129 1.00 91.81 101 SER A N 1
ATOM 730 C CA . SER A 1 101 ? -15.353 -13.904 19.269 1.00 91.81 101 SER A CA 1
ATOM 731 C C . SER A 1 101 ? -14.875 -14.601 20.546 1.00 91.81 101 SER A C 1
ATOM 733 O O . SER A 1 101 ? -15.064 -15.812 20.688 1.00 91.81 101 SER A O 1
ATOM 735 N N . ARG A 1 102 ? -14.215 -13.884 21.465 1.00 92.75 102 ARG A N 1
ATOM 736 C CA . ARG A 1 102 ? -13.818 -14.428 22.771 1.00 92.75 102 ARG A CA 1
ATOM 737 C C . ARG A 1 102 ? -15.041 -14.797 23.614 1.00 92.75 102 ARG A C 1
ATOM 739 O O . ARG A 1 102 ? -16.112 -14.216 23.486 1.00 92.75 102 ARG A O 1
ATOM 746 N N . ALA A 1 103 ? -14.847 -15.733 24.547 1.00 92.44 103 ALA A N 1
ATOM 747 C CA . ALA A 1 103 ? -15.894 -16.156 25.483 1.00 92.44 103 ALA A CA 1
ATOM 748 C C . ALA A 1 103 ? -16.392 -15.009 26.384 1.00 92.44 103 ALA A C 1
ATOM 750 O O . ALA A 1 103 ? -17.581 -14.927 26.679 1.00 92.44 103 ALA A O 1
ATOM 751 N N . VAL A 1 104 ? -15.483 -14.121 26.801 1.00 92.62 104 VAL A N 1
ATOM 752 C CA . VAL A 1 104 ? -15.816 -12.830 27.414 1.00 92.62 104 VAL A CA 1
ATOM 753 C C . VAL A 1 104 ? -15.425 -11.760 26.410 1.00 92.62 104 VAL A C 1
ATOM 755 O O . VAL A 1 104 ? -14.238 -11.491 26.216 1.00 92.62 104 VAL A O 1
ATOM 758 N N . SER A 1 105 ? -16.427 -11.216 25.728 1.00 93.12 105 SER A N 1
ATOM 759 C CA . SER A 1 105 ? -16.211 -10.236 24.672 1.00 93.12 105 SER A CA 1
ATOM 760 C C . SER A 1 105 ? -15.728 -8.904 25.242 1.00 93.12 105 SER A C 1
ATOM 762 O O . SER A 1 105 ? -16.283 -8.416 26.226 1.00 93.12 105 SER A O 1
ATOM 764 N N . ARG A 1 106 ? -14.721 -8.298 24.606 1.00 94.12 106 ARG A N 1
ATOM 765 C CA . ARG A 1 106 ? -14.287 -6.920 24.890 1.00 94.12 106 ARG A CA 1
ATOM 766 C C . ARG A 1 106 ? -15.024 -5.888 24.030 1.00 94.12 106 ARG A C 1
ATOM 768 O O . ARG A 1 106 ? -14.964 -4.703 24.329 1.00 94.12 106 ARG A O 1
ATOM 775 N N . LEU A 1 107 ? -15.706 -6.338 22.974 1.00 91.44 107 LEU A N 1
ATOM 776 C CA . LEU A 1 107 ? -16.542 -5.520 22.095 1.00 91.44 107 LEU A CA 1
ATOM 777 C C . LEU A 1 107 ? -17.987 -6.003 22.162 1.00 91.44 107 LEU A C 1
ATOM 779 O O . LEU A 1 107 ? -18.280 -7.180 21.947 1.00 91.44 107 LEU A O 1
ATOM 783 N N . GLU A 1 108 ? -18.912 -5.103 22.458 1.00 89.00 108 GLU A N 1
ATOM 784 C CA . GLU A 1 108 ? -20.326 -5.456 22.459 1.00 89.00 108 GLU A CA 1
ATOM 785 C C . GLU A 1 108 ? -20.823 -5.652 21.024 1.00 89.00 108 GLU A C 1
ATOM 787 O O . GLU A 1 108 ? -20.929 -4.699 20.254 1.00 89.00 108 GLU A O 1
ATOM 792 N N . GLY A 1 109 ? -21.127 -6.906 20.679 1.00 90.88 109 GLY A N 1
ATOM 793 C CA . GLY A 1 109 ? -21.695 -7.271 19.386 1.00 90.88 109 GLY A CA 1
ATOM 794 C C . GLY A 1 109 ? -20.738 -7.105 18.204 1.00 90.88 109 GLY A C 1
ATOM 795 O O . GLY A 1 109 ? -19.516 -7.182 18.333 1.00 90.88 109 GLY A O 1
ATOM 796 N N . GLU A 1 110 ? -21.339 -6.954 17.027 1.00 95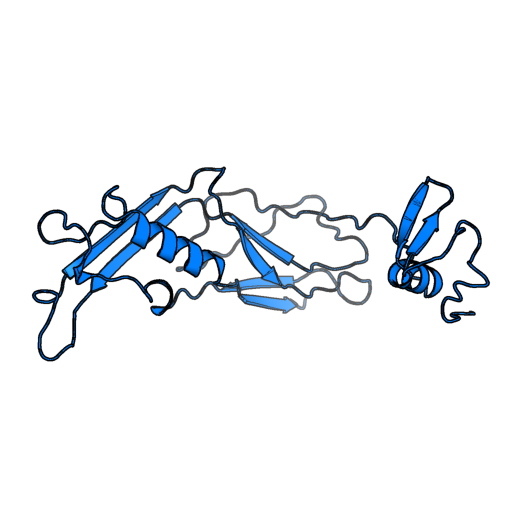.75 110 GLU A N 1
ATOM 797 C CA . GLU A 1 110 ? -20.650 -6.589 15.794 1.00 95.75 110 GLU A CA 1
ATOM 798 C C . GLU A 1 110 ? -20.641 -5.063 15.665 1.00 95.75 110 GLU A C 1
ATOM 800 O O . GLU A 1 110 ? -21.663 -4.411 15.872 1.00 95.75 110 GLU A O 1
ATOM 805 N N . VAL A 1 111 ? -19.476 -4.503 15.354 1.00 96.31 111 VAL A N 1
ATOM 806 C CA . VAL A 1 111 ? -19.224 -3.063 15.382 1.00 96.31 111 VAL A CA 1
ATOM 807 C C . VAL A 1 111 ? -18.751 -2.626 14.002 1.00 96.31 111 VAL A C 1
ATOM 809 O O . VAL A 1 111 ? -17.693 -3.087 13.565 1.00 96.31 111 VAL A O 1
ATOM 812 N N . PRO A 1 112 ? -19.491 -1.759 13.296 1.00 97.19 112 PRO A N 1
ATOM 813 C CA . PRO A 1 112 ? -19.044 -1.239 12.015 1.00 97.19 112 PRO A CA 1
ATOM 814 C C . PRO A 1 112 ? -17.811 -0.351 12.194 1.00 97.19 112 PRO A C 1
ATOM 816 O O . PRO A 1 112 ? -17.695 0.392 13.173 1.00 97.19 112 PRO A O 1
ATOM 819 N N . PHE A 1 113 ? -16.907 -0.395 11.220 1.00 96.06 113 PHE A N 1
ATOM 820 C CA . PHE A 1 113 ? -15.771 0.510 11.151 1.00 96.06 113 PHE A CA 1
ATOM 821 C C . PHE A 1 113 ? -15.611 1.121 9.763 1.00 96.06 113 PHE A C 1
ATOM 823 O O . PHE A 1 113 ? -16.003 0.535 8.747 1.00 96.06 113 PHE A O 1
ATOM 830 N N . THR A 1 114 ? -15.003 2.303 9.730 1.00 96.50 114 THR A N 1
ATOM 831 C CA . THR A 1 114 ? -14.666 3.010 8.495 1.00 96.50 114 THR A CA 1
ATOM 832 C C . THR A 1 114 ? -13.280 3.639 8.579 1.00 96.50 114 THR A C 1
ATOM 834 O O . THR A 1 114 ? -12.784 3.950 9.661 1.00 96.50 114 THR A O 1
ATOM 837 N N . LEU A 1 115 ? -12.656 3.810 7.420 1.00 93.69 115 LEU A N 1
ATOM 838 C CA . LEU A 1 115 ? -11.486 4.646 7.207 1.00 93.69 115 LEU A CA 1
ATOM 839 C C . LEU A 1 115 ? -11.669 5.340 5.864 1.00 93.69 115 LEU A C 1
ATOM 841 O O . LEU A 1 115 ? -11.810 4.671 4.843 1.00 93.69 115 LEU A O 1
ATOM 845 N N . GLU A 1 116 ? -11.625 6.665 5.856 1.00 93.38 116 GLU A N 1
ATOM 846 C CA . GLU A 1 116 ? -11.485 7.454 4.635 1.00 93.38 116 GLU A CA 1
ATOM 847 C C . GLU A 1 116 ? -10.267 8.355 4.796 1.00 93.38 116 GLU A C 1
ATOM 849 O O . GLU A 1 116 ? -10.287 9.325 5.550 1.00 93.38 116 GLU A O 1
ATOM 854 N N . LEU A 1 117 ? -9.180 7.998 4.113 1.00 88.38 117 LEU A N 1
ATOM 855 C CA . LEU A 1 117 ? -7.893 8.658 4.267 1.00 88.38 117 LEU A CA 1
ATOM 856 C C . LEU A 1 117 ? -7.373 9.134 2.907 1.00 88.38 117 LEU A C 1
ATOM 858 O O . LEU A 1 117 ? -6.947 8.312 2.092 1.00 88.38 117 LEU A O 1
ATOM 862 N N . PRO A 1 118 ? -7.394 10.448 2.625 1.00 87.38 118 PRO A N 1
ATOM 863 C CA . PRO A 1 118 ? -6.564 10.996 1.563 1.00 87.38 118 PRO A CA 1
ATOM 864 C C . PRO A 1 118 ? -5.091 10.891 1.979 1.00 87.38 118 PRO A C 1
ATOM 866 O O . PRO A 1 118 ? -4.735 11.280 3.091 1.00 87.38 118 PRO A O 1
ATOM 869 N N . LEU A 1 119 ? -4.242 10.381 1.089 1.00 81.19 119 LEU A N 1
ATOM 870 C CA . LEU A 1 119 ? -2.801 10.287 1.319 1.00 81.19 119 LEU A CA 1
ATOM 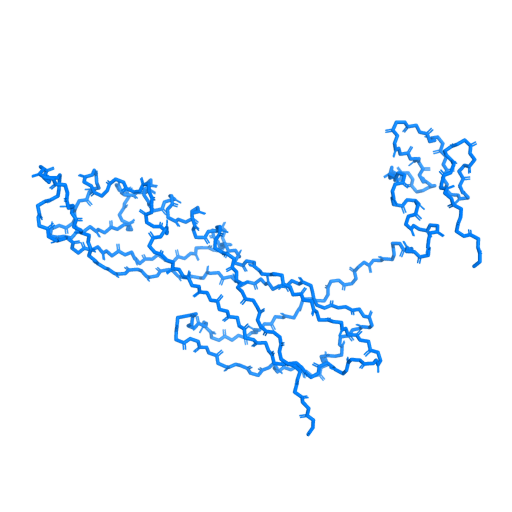871 C C . LEU A 1 119 ? -2.138 11.519 0.697 1.00 81.19 119 LEU A C 1
ATOM 873 O O . LEU A 1 119 ? -2.272 11.779 -0.504 1.00 81.19 119 LEU A O 1
ATOM 877 N N . ALA A 1 120 ? -1.495 12.328 1.538 1.00 71.81 120 ALA A N 1
ATOM 878 C CA . ALA A 1 120 ? -0.796 13.530 1.103 1.00 71.81 120 ALA A CA 1
ATOM 879 C C . ALA A 1 120 ? 0.483 13.151 0.341 1.00 71.81 120 ALA A C 1
ATOM 881 O O . ALA A 1 120 ? 1.017 12.066 0.526 1.00 71.81 120 ALA A O 1
ATOM 882 N N . ALA A 1 121 ? 0.986 14.033 -0.525 1.00 68.00 121 ALA A N 1
ATOM 883 C CA . ALA A 1 121 ? 2.115 13.719 -1.411 1.00 68.00 121 ALA A CA 1
ATOM 884 C C . ALA A 1 121 ? 3.409 13.307 -0.678 1.00 68.00 121 ALA A C 1
ATOM 886 O O . ALA A 1 121 ? 4.237 12.600 -1.236 1.00 68.00 121 ALA A O 1
ATOM 887 N N . ASP A 1 122 ? 3.577 13.731 0.571 1.00 62.28 122 ASP A N 1
ATOM 888 C CA . ASP A 1 122 ? 4.681 13.381 1.471 1.00 62.28 122 ASP A CA 1
ATOM 889 C C . ASP A 1 122 ? 4.453 12.081 2.266 1.00 62.28 122 ASP A C 1
ATOM 891 O O . ASP A 1 122 ? 5.387 11.556 2.864 1.00 62.28 122 ASP A O 1
ATOM 895 N N . THR A 1 123 ? 3.227 11.556 2.252 1.00 58.66 123 THR A N 1
ATOM 896 C CA . THR A 1 123 ? 2.800 10.283 2.870 1.00 58.66 123 THR A CA 1
ATOM 897 C C . THR A 1 123 ? 2.337 9.266 1.826 1.00 58.66 123 THR A C 1
ATOM 899 O O . THR A 1 123 ? 1.775 8.226 2.159 1.00 58.66 123 THR A O 1
ATOM 902 N N . GLN A 1 124 ? 2.554 9.580 0.547 1.00 67.25 124 GLN A N 1
ATOM 903 C CA . GLN A 1 124 ? 2.269 8.713 -0.580 1.00 67.25 124 GLN A CA 1
ATOM 904 C C . GLN A 1 124 ? 3.240 7.539 -0.558 1.00 67.25 124 GLN A C 1
ATOM 906 O O . GLN A 1 124 ? 4.362 7.622 -1.059 1.00 67.25 124 GLN A O 1
ATOM 911 N N . GLU A 1 125 ? 2.795 6.439 0.031 1.00 64.69 125 GLU A N 1
ATOM 912 C CA . GLU A 1 125 ? 3.497 5.176 -0.093 1.00 64.69 125 GLU A CA 1
ATOM 913 C C . GLU A 1 125 ? 3.325 4.625 -1.506 1.00 64.69 125 GLU A C 1
ATOM 915 O O . GLU A 1 125 ? 2.247 4.671 -2.116 1.00 64.69 125 GLU A O 1
ATOM 920 N N . ALA A 1 126 ? 4.442 4.149 -2.043 1.00 70.75 126 ALA A N 1
ATOM 921 C CA . ALA A 1 126 ? 4.470 3.438 -3.298 1.00 70.75 126 ALA A CA 1
ATOM 922 C C . ALA A 1 126 ? 4.335 1.947 -3.004 1.00 70.75 126 ALA A C 1
ATOM 924 O O . ALA A 1 126 ? 5.217 1.365 -2.375 1.00 70.75 126 ALA A O 1
ATOM 925 N N . LEU A 1 127 ? 3.269 1.330 -3.504 1.00 75.25 127 LEU A N 1
ATOM 926 C CA . LEU A 1 127 ? 3.213 -0.121 -3.586 1.00 75.25 127 LEU A CA 1
ATOM 927 C C . LEU A 1 127 ? 4.209 -0.570 -4.655 1.00 75.25 127 LEU A C 1
ATOM 929 O O . LEU A 1 127 ? 4.161 -0.105 -5.800 1.00 75.25 127 LEU A O 1
ATOM 933 N N . GLY A 1 128 ? 5.137 -1.432 -4.257 1.00 77.81 128 GLY A N 1
ATOM 934 C CA . GLY A 1 128 ? 6.161 -1.989 -5.127 1.00 77.81 128 GLY A CA 1
ATOM 935 C C . GLY A 1 128 ? 5.804 -3.397 -5.583 1.00 77.81 128 GLY A C 1
ATOM 936 O O . GLY A 1 128 ? 5.184 -4.162 -4.849 1.00 77.81 128 GLY A O 1
ATOM 937 N N . GLY A 1 129 ? 6.236 -3.740 -6.789 1.00 78.00 129 GLY A N 1
ATOM 938 C CA . GLY A 1 129 ? 6.256 -5.114 -7.279 1.00 78.00 129 GLY A CA 1
ATOM 939 C C . GLY A 1 129 ? 7.494 -5.339 -8.135 1.00 78.00 129 GLY A C 1
ATOM 940 O O . GLY A 1 129 ? 8.009 -4.397 -8.755 1.00 78.00 129 GLY A O 1
ATOM 941 N N . SER A 1 130 ? 7.988 -6.572 -8.155 1.00 80.75 130 SER A N 1
ATOM 942 C CA . SER A 1 130 ? 9.051 -6.973 -9.073 1.00 80.75 130 SER A CA 1
ATOM 943 C C . SER A 1 130 ? 8.466 -7.323 -10.441 1.00 80.75 130 SER A C 1
ATOM 945 O O . SER A 1 130 ? 7.338 -7.800 -10.567 1.00 80.75 130 SER A O 1
ATOM 947 N N . LEU A 1 131 ? 9.236 -7.042 -11.485 1.00 80.88 131 LEU A N 1
ATOM 948 C CA . LEU A 1 131 ? 8.963 -7.457 -12.852 1.00 80.88 131 LEU A CA 1
ATOM 949 C C . LEU A 1 131 ? 10.184 -8.203 -13.383 1.00 80.88 131 LEU A C 1
ATOM 951 O O . LEU A 1 131 ? 11.304 -7.989 -12.932 1.00 80.88 131 LEU A O 1
ATOM 955 N N . ASP A 1 132 ? 9.961 -9.076 -14.355 1.00 81.25 132 ASP A N 1
ATOM 956 C CA . ASP A 1 132 ? 11.041 -9.658 -15.144 1.00 81.25 132 ASP A CA 1
ATOM 957 C C . ASP A 1 132 ? 10.592 -9.712 -16.600 1.00 81.25 132 ASP A C 1
ATOM 959 O O . ASP A 1 132 ? 9.932 -10.652 -17.058 1.00 81.25 132 ASP A O 1
ATOM 963 N N . ILE A 1 133 ? 10.859 -8.620 -17.315 1.00 77.69 133 ILE A N 1
ATOM 964 C CA . ILE A 1 133 ? 10.509 -8.490 -18.725 1.00 77.69 133 ILE A CA 1
ATOM 965 C C . ILE A 1 133 ? 11.776 -8.161 -19.501 1.00 77.69 133 ILE A C 1
ATOM 967 O O . ILE A 1 133 ? 12.161 -6.990 -19.551 1.00 77.69 133 ILE A O 1
ATOM 971 N N . PRO A 1 134 ? 12.418 -9.153 -20.142 1.00 74.56 134 PRO A N 1
ATOM 972 C CA . PRO A 1 134 ? 13.528 -8.872 -21.034 1.00 74.56 134 PRO A CA 1
ATOM 973 C C . PRO A 1 134 ? 13.018 -8.099 -22.254 1.00 74.56 134 PRO A C 1
ATOM 975 O O . PRO A 1 134 ? 12.043 -8.499 -22.897 1.00 74.56 134 PRO A O 1
ATOM 978 N N . ALA A 1 135 ? 13.697 -7.002 -22.570 1.00 72.38 135 ALA A N 1
ATOM 979 C CA . ALA A 1 135 ? 13.509 -6.210 -23.774 1.00 72.38 135 ALA A CA 1
ATOM 980 C C . ALA A 1 135 ? 14.759 -6.384 -24.646 1.00 72.38 135 ALA A C 1
ATOM 982 O O . ALA A 1 135 ? 15.731 -5.641 -24.537 1.00 72.38 135 ALA A O 1
ATOM 983 N N . ASP A 1 136 ? 14.760 -7.418 -25.487 1.00 71.69 136 ASP A N 1
ATOM 984 C CA . ASP A 1 136 ? 15.866 -7.733 -26.391 1.00 71.69 136 ASP A CA 1
ATOM 985 C C . ASP A 1 136 ? 15.345 -8.138 -27.781 1.00 71.69 136 ASP A C 1
ATOM 987 O O . ASP A 1 136 ? 14.143 -8.222 -28.036 1.00 71.69 136 ASP A O 1
ATOM 991 N N . ARG A 1 137 ? 16.257 -8.410 -28.718 1.00 68.75 137 ARG A N 1
ATOM 992 C CA . ARG A 1 137 ? 15.896 -8.752 -30.106 1.00 68.75 137 ARG A CA 1
ATOM 993 C C . ARG A 1 137 ? 15.122 -10.064 -30.252 1.00 68.75 137 ARG A C 1
ATOM 995 O O . ARG A 1 137 ? 14.501 -10.273 -31.292 1.00 68.75 137 ARG A O 1
ATOM 1002 N N . ALA A 1 138 ? 15.201 -10.958 -29.271 1.00 68.69 138 ALA A N 1
ATOM 1003 C CA . ALA A 1 138 ? 14.464 -12.216 -29.236 1.00 68.69 138 ALA A CA 1
ATOM 1004 C C . ALA A 1 138 ? 13.095 -12.074 -28.543 1.00 68.69 138 ALA A C 1
ATOM 1006 O O . ALA A 1 138 ? 12.246 -12.957 -28.687 1.00 68.69 138 ALA A O 1
ATOM 1007 N N . HIS A 1 139 ? 12.861 -10.966 -27.836 1.00 68.19 139 HIS A N 1
ATOM 1008 C CA . HIS A 1 139 ? 11.681 -10.721 -27.018 1.00 68.19 139 HIS A CA 1
ATOM 1009 C C . HIS A 1 139 ? 10.987 -9.413 -27.432 1.00 68.19 139 HIS A C 1
ATOM 1011 O O . HIS A 1 139 ? 11.282 -8.353 -26.880 1.00 68.19 139 HIS A O 1
ATOM 1017 N N . PRO A 1 140 ? 10.047 -9.454 -28.400 1.00 64.50 140 PRO A N 1
ATOM 1018 C CA . PRO A 1 140 ? 9.304 -8.259 -28.786 1.00 64.50 140 PRO A CA 1
ATOM 1019 C C . PRO A 1 140 ? 8.539 -7.688 -27.575 1.00 64.50 140 PRO A C 1
ATOM 1021 O O . PRO A 1 140 ? 7.945 -8.463 -26.822 1.00 64.50 140 PRO A O 1
ATOM 1024 N N . PRO A 1 141 ? 8.471 -6.352 -27.406 1.00 62.38 141 PRO A N 1
ATOM 1025 C CA . PRO A 1 141 ? 7.963 -5.696 -26.190 1.00 62.38 141 PRO A CA 1
ATOM 1026 C C . PRO A 1 141 ? 6.437 -5.789 -26.008 1.00 62.38 141 PRO A C 1
ATOM 1028 O O . PRO A 1 141 ? 5.851 -5.079 -25.194 1.00 62.38 141 PRO A O 1
ATOM 1031 N N . ARG A 1 142 ? 5.753 -6.651 -26.769 1.00 72.62 142 ARG A N 1
ATOM 1032 C CA . ARG A 1 142 ? 4.298 -6.814 -26.708 1.00 72.62 142 ARG A CA 1
ATOM 1033 C C . ARG A 1 142 ? 3.921 -7.700 -25.525 1.00 72.62 142 ARG A C 1
ATOM 1035 O O . ARG A 1 142 ? 3.763 -8.917 -25.648 1.00 72.62 142 ARG A O 1
ATOM 1042 N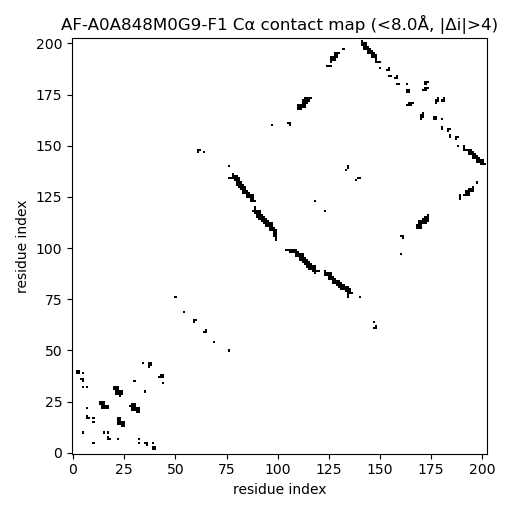 N . VAL A 1 143 ? 3.800 -7.059 -24.371 1.00 75.50 143 VAL A N 1
ATOM 1043 C CA . VAL A 1 143 ? 3.415 -7.688 -23.110 1.00 75.50 143 VAL A CA 1
ATOM 1044 C C . VAL A 1 143 ? 2.113 -7.094 -22.592 1.00 75.50 143 VAL A C 1
ATOM 1046 O O . VAL A 1 143 ? 1.873 -5.892 -22.670 1.00 75.50 143 VAL A O 1
ATOM 1049 N N . SER A 1 144 ? 1.266 -7.960 -22.054 1.00 77.06 144 SER A N 1
ATOM 1050 C CA . SER A 1 144 ? 0.151 -7.585 -21.201 1.00 77.06 144 SER A CA 1
ATOM 1051 C C . SER A 1 144 ? 0.602 -7.743 -19.759 1.00 77.06 144 SER A C 1
ATOM 1053 O O . SER A 1 144 ? 1.071 -8.816 -19.378 1.00 77.06 144 SER A O 1
ATOM 1055 N N . LEU A 1 145 ? 0.437 -6.68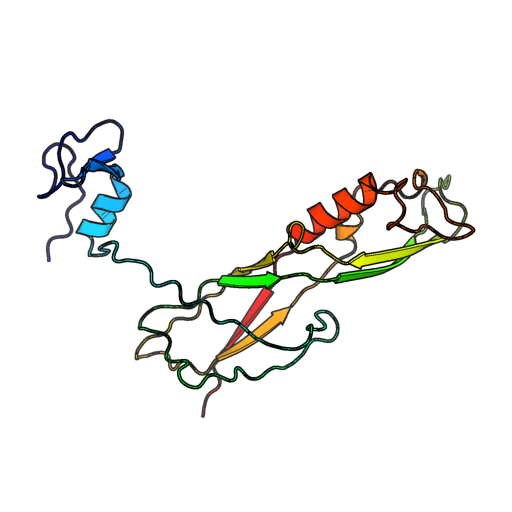1 -18.978 1.00 76.88 145 LEU A N 1
ATOM 1056 C CA . LEU A 1 145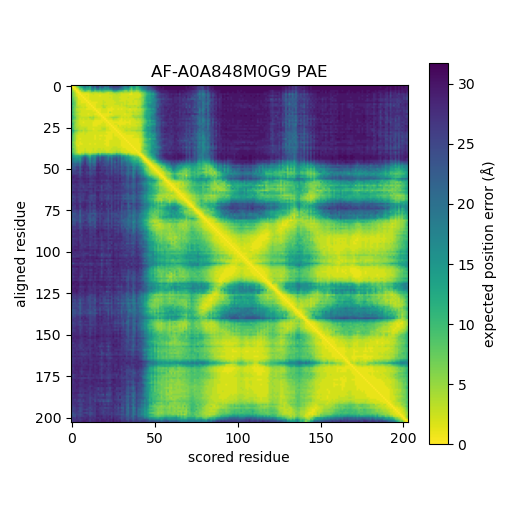 ? 0.708 -6.675 -17.547 1.00 76.88 145 LEU A CA 1
ATOM 1057 C C . LEU A 1 145 ? -0.614 -6.675 -16.800 1.00 76.88 145 LEU A C 1
ATOM 1059 O O . LEU A 1 145 ? -1.468 -5.821 -17.047 1.00 76.88 145 LEU A O 1
ATOM 1063 N N . ALA A 1 146 ? -0.779 -7.642 -15.910 1.00 79.19 146 ALA A N 1
ATOM 1064 C CA . ALA A 1 146 ? -1.832 -7.636 -14.915 1.00 79.19 146 ALA A CA 1
ATOM 1065 C C . ALA A 1 146 ? -1.174 -7.502 -13.544 1.00 79.19 146 ALA A C 1
ATOM 1067 O O . ALA A 1 146 ? -0.228 -8.218 -13.237 1.00 79.19 146 ALA A O 1
ATOM 1068 N N . PHE A 1 147 ? -1.659 -6.554 -12.750 1.00 76.75 147 PHE A N 1
ATOM 1069 C CA . PHE A 1 147 ? -1.209 -6.364 -11.380 1.00 76.75 147 PHE A CA 1
ATOM 1070 C C . PHE A 1 147 ? -2.357 -6.715 -10.451 1.00 76.75 147 PHE A C 1
ATOM 1072 O O . PHE A 1 147 ? -3.471 -6.219 -10.643 1.00 76.75 147 PHE A O 1
ATOM 1079 N N . THR A 1 148 ? -2.074 -7.544 -9.457 1.00 78.06 148 THR A N 1
ATOM 1080 C CA . THR A 1 148 ? -3.041 -7.952 -8.445 1.00 78.06 148 THR A CA 1
ATOM 1081 C C . THR A 1 148 ? -2.606 -7.389 -7.104 1.00 78.06 148 THR A C 1
ATOM 1083 O O . THR A 1 148 ? -1.459 -7.534 -6.686 1.00 78.06 148 THR A O 1
ATOM 1086 N N . PHE A 1 149 ? -3.543 -6.723 -6.436 1.00 78.75 149 PHE A N 1
ATOM 1087 C CA . PHE A 1 149 ? -3.396 -6.267 -5.065 1.00 78.75 149 PHE A CA 1
ATOM 1088 C C . PHE A 1 149 ? -4.426 -7.013 -4.219 1.00 78.75 149 PHE A C 1
ATOM 1090 O O . PHE A 1 149 ? -5.627 -6.788 -4.384 1.00 78.75 149 PHE A O 1
ATOM 1097 N N . GLU A 1 150 ? -3.977 -7.910 -3.340 1.00 80.88 150 GLU A N 1
ATOM 1098 C CA . GLU A 1 150 ? -4.868 -8.722 -2.504 1.00 80.88 150 GLU A CA 1
ATOM 1099 C C . GLU A 1 150 ? -4.720 -8.355 -1.016 1.00 80.88 150 GLU A C 1
ATOM 1101 O O . GLU A 1 150 ? -4.002 -9.014 -0.260 1.00 80.88 150 GLU A O 1
ATOM 1106 N N . PRO A 1 151 ? -5.396 -7.285 -0.557 1.00 76.94 151 PRO A N 1
ATOM 1107 C CA . PRO A 1 151 ? -5.409 -6.926 0.849 1.00 76.94 151 PRO A CA 1
ATOM 1108 C C . PRO A 1 151 ? -6.217 -7.971 1.622 1.00 76.94 151 PRO A C 1
ATOM 1110 O O . PRO A 1 151 ? -7.424 -8.123 1.426 1.00 76.94 151 PRO A O 1
ATOM 1113 N N . THR A 1 152 ? -5.560 -8.691 2.527 1.00 84.81 152 THR A N 1
ATOM 1114 C CA . THR A 1 152 ? -6.227 -9.676 3.385 1.00 84.81 152 THR A CA 1
ATOM 1115 C C . THR A 1 152 ? -6.582 -9.078 4.747 1.00 84.81 152 THR A C 1
ATOM 1117 O O . THR A 1 152 ? -6.216 -7.947 5.078 1.00 84.81 152 THR A O 1
ATOM 1120 N N . ALA A 1 153 ? -7.274 -9.857 5.586 1.00 8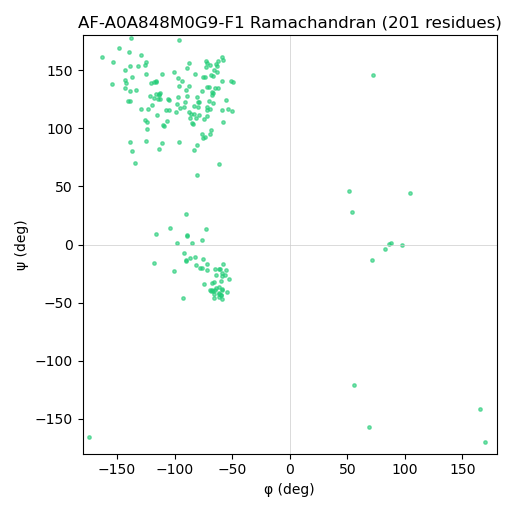5.50 153 ALA A N 1
ATOM 1121 C CA . ALA A 1 153 ? -7.535 -9.475 6.974 1.00 85.50 153 ALA A CA 1
ATOM 1122 C C . ALA A 1 153 ? -6.248 -9.216 7.785 1.00 85.50 153 ALA A C 1
ATOM 1124 O O . ALA A 1 153 ? -6.331 -8.542 8.807 1.00 85.50 153 ALA A O 1
ATOM 1125 N N . ALA A 1 154 ? -5.082 -9.675 7.309 1.00 87.00 154 ALA A N 1
ATOM 1126 C CA . ALA A 1 154 ? -3.788 -9.417 7.935 1.00 87.00 154 ALA A CA 1
ATOM 1127 C C . ALA A 1 154 ? -3.463 -7.918 8.059 1.00 87.00 154 ALA A C 1
ATOM 1129 O O . ALA A 1 154 ? -2.804 -7.516 9.009 1.00 87.00 154 ALA A O 1
ATOM 1130 N N . LEU A 1 155 ? -4.006 -7.061 7.181 1.00 88.38 155 LEU A N 1
ATOM 1131 C CA . LEU A 1 155 ? -3.872 -5.601 7.314 1.00 88.38 155 LEU A CA 1
ATOM 1132 C C . LEU A 1 155 ? -4.387 -5.065 8.656 1.00 88.38 155 LEU A C 1
ATOM 1134 O O . LEU A 1 155 ? -3.976 -4.001 9.117 1.00 88.38 155 LEU A O 1
ATOM 1138 N N . LEU A 1 156 ? -5.330 -5.787 9.257 1.00 91.81 156 LEU A N 1
ATOM 1139 C CA . LEU A 1 156 ? -6.004 -5.421 10.494 1.00 91.81 156 LEU A CA 1
ATOM 1140 C C . LEU A 1 156 ? -5.402 -6.114 11.723 1.00 91.81 156 LEU A C 1
ATOM 1142 O O . LEU A 1 156 ? -5.912 -5.924 12.835 1.00 91.81 156 LEU A O 1
ATOM 1146 N N . ASP A 1 157 ? -4.357 -6.924 11.541 1.00 90.69 157 ASP A N 1
ATOM 1147 C CA . ASP A 1 157 ? -3.683 -7.600 12.641 1.00 90.69 157 ASP A CA 1
ATOM 1148 C C . ASP A 1 157 ? -3.045 -6.578 13.590 1.00 90.69 157 ASP A C 1
ATOM 1150 O O . ASP A 1 157 ? -2.777 -5.430 13.245 1.00 90.69 157 ASP A O 1
ATOM 1154 N N . GLY A 1 158 ? -2.884 -6.955 14.857 1.00 90.06 158 GLY A N 1
ATOM 1155 C CA . GLY A 1 158 ? -2.307 -6.075 15.880 1.00 90.06 158 GLY A CA 1
ATOM 1156 C C . GLY A 1 158 ? -3.195 -4.905 16.334 1.00 90.06 158 GLY A C 1
ATOM 1157 O O . GLY A 1 158 ? -2.930 -4.332 17.392 1.00 90.06 158 GLY A O 1
ATOM 1158 N N . ILE A 1 159 ? -4.282 -4.582 15.625 1.00 94.75 159 ILE A N 1
ATOM 1159 C CA . ILE A 1 159 ? -5.224 -3.537 16.043 1.00 94.75 159 ILE A CA 1
ATOM 1160 C C . ILE A 1 159 ? -6.037 -4.019 17.252 1.00 94.75 159 ILE A C 1
ATOM 1162 O O . ILE A 1 159 ? -6.820 -4.971 17.172 1.00 94.75 159 ILE A O 1
ATOM 1166 N N . ASP A 1 160 ? -5.916 -3.324 18.389 1.00 95.25 160 ASP A N 1
ATOM 1167 C CA . ASP A 1 160 ? -6.793 -3.561 19.538 1.00 95.25 160 ASP A CA 1
ATOM 1168 C C . ASP A 1 160 ? -8.119 -2.810 19.389 1.00 95.25 160 ASP A C 1
ATOM 1170 O O . ASP A 1 160 ? -8.337 -1.745 19.964 1.00 95.25 160 ASP A O 1
ATOM 1174 N N . TRP A 1 161 ? -9.034 -3.407 18.628 1.00 95.69 161 TRP A N 1
ATOM 1175 C CA . TRP A 1 161 ? -10.355 -2.855 18.320 1.00 95.69 161 TRP A CA 1
ATOM 1176 C C . TRP A 1 161 ? -11.179 -2.431 19.544 1.00 95.69 161 TRP A C 1
ATOM 1178 O O . TRP A 1 161 ? -11.992 -1.517 19.449 1.00 95.69 161 TRP A O 1
ATOM 1188 N N . ALA A 1 162 ? -10.980 -3.079 20.696 1.00 94.38 162 ALA A N 1
ATOM 1189 C CA . ALA A 1 162 ? -11.698 -2.755 21.928 1.00 94.38 162 ALA A CA 1
ATOM 1190 C C . ALA A 1 162 ? -11.184 -1.475 22.611 1.00 94.38 162 ALA A C 1
ATOM 1192 O O . ALA A 1 162 ? -11.893 -0.892 23.427 1.00 94.38 162 ALA A O 1
ATOM 1193 N N . ALA A 1 163 ? -9.957 -1.053 22.294 1.00 95.31 163 ALA A N 1
ATOM 1194 C CA . ALA A 1 163 ? -9.330 0.147 22.839 1.00 95.31 163 ALA A CA 1
ATOM 1195 C C . ALA A 1 163 ? -9.566 1.394 21.969 1.00 95.31 163 ALA A C 1
ATOM 1197 O O . ALA A 1 163 ? -9.197 2.496 22.373 1.00 95.31 163 ALA A O 1
ATOM 1198 N N . LEU A 1 164 ? -10.160 1.230 20.782 1.00 97.12 164 LEU A N 1
ATOM 1199 C CA . LEU A 1 164 ? -10.378 2.328 19.846 1.00 97.12 164 LEU A CA 1
ATOM 1200 C C . LEU A 1 164 ? -11.499 3.255 20.307 1.00 97.12 164 LEU A C 1
ATOM 1202 O O . LEU A 1 164 ? -12.528 2.828 20.838 1.00 97.12 164 LEU A O 1
ATOM 1206 N N . ALA A 1 165 ? -11.309 4.545 20.041 1.00 96.25 165 ALA A N 1
ATOM 1207 C CA . ALA A 1 165 ? -12.347 5.538 20.214 1.00 96.25 165 ALA A CA 1
ATOM 1208 C C . ALA A 1 165 ? -13.497 5.263 19.240 1.00 96.25 165 ALA A C 1
ATOM 1210 O O . ALA A 1 165 ? -13.290 5.020 18.047 1.00 96.25 165 ALA A O 1
ATOM 1211 N N . ARG A 1 166 ? -14.717 5.329 19.770 1.00 94.50 166 ARG A N 1
ATOM 1212 C CA . ARG A 1 166 ? -15.951 5.187 19.004 1.00 94.50 166 ARG A CA 1
ATOM 1213 C C . ARG A 1 166 ? -16.528 6.545 18.633 1.00 94.50 166 ARG A C 1
ATOM 1215 O O . ARG A 1 166 ? -16.534 7.467 19.448 1.00 94.50 166 ARG A O 1
ATOM 1222 N N . THR A 1 167 ? -17.092 6.602 17.438 1.00 89.81 167 THR A N 1
ATOM 1223 C CA . THR A 1 167 ? -17.971 7.670 16.972 1.00 89.81 167 THR A CA 1
ATOM 1224 C C . THR A 1 167 ? -19.376 7.087 16.895 1.00 89.81 167 THR A C 1
ATOM 1226 O O . THR A 1 167 ? -19.690 6.324 15.978 1.00 89.81 167 THR A O 1
ATOM 1229 N N . GLU A 1 168 ? -20.203 7.407 17.894 1.00 87.56 168 GLU A N 1
ATOM 1230 C CA . GLU A 1 168 ? -21.537 6.816 18.070 1.00 87.56 168 GLU A CA 1
ATOM 1231 C C . GLU A 1 168 ? -21.465 5.274 18.137 1.00 87.56 168 GLU A C 1
ATOM 1233 O O . GLU A 1 168 ? -20.765 4.721 18.991 1.00 87.56 168 GLU A O 1
ATOM 1238 N N . ASP A 1 169 ? -22.155 4.583 17.228 1.00 89.88 169 ASP A N 1
ATOM 1239 C CA . ASP A 1 169 ? -22.206 3.121 17.134 1.00 89.88 169 ASP A CA 1
ATOM 1240 C C . ASP A 1 169 ? -21.102 2.528 16.238 1.00 89.88 169 ASP A C 1
ATOM 1242 O O . ASP A 1 169 ? -21.111 1.332 15.948 1.00 89.88 169 ASP A O 1
ATOM 1246 N N . SER A 1 170 ? -20.141 3.342 15.791 1.00 95.62 170 SER A N 1
ATOM 1247 C CA . SER A 1 170 ? -19.098 2.934 14.844 1.00 95.62 170 SER A CA 1
ATOM 1248 C C . SER A 1 170 ? -17.687 3.290 15.311 1.00 95.62 170 SER A C 1
ATOM 1250 O O . SER A 1 170 ? -17.487 4.114 16.203 1.00 95.62 170 SER A O 1
ATOM 1252 N N . ILE A 1 171 ? -16.688 2.657 14.701 1.00 97.12 171 ILE A N 1
ATOM 1253 C CA . ILE A 1 171 ? -15.277 3.019 14.851 1.00 97.12 171 ILE A CA 1
ATOM 1254 C C . ILE A 1 171 ? -14.839 3.745 13.579 1.00 97.12 171 ILE A C 1
ATOM 1256 O O . ILE A 1 171 ? -14.797 3.158 12.500 1.00 97.12 171 ILE A O 1
ATOM 1260 N N . ASP A 1 172 ? -14.483 5.018 13.700 1.00 96.62 172 ASP A N 1
ATOM 1261 C CA . ASP A 1 172 ? -13.850 5.760 12.610 1.00 96.62 172 ASP A CA 1
ATOM 1262 C C . ASP A 1 172 ? -12.335 5.796 12.843 1.00 96.62 172 ASP A C 1
ATOM 1264 O O . ASP A 1 172 ? -11.857 6.378 13.814 1.00 96.62 172 ASP A O 1
ATOM 1268 N N . LEU A 1 173 ? -11.564 5.143 11.975 1.00 95.75 173 LEU A N 1
ATOM 1269 C CA . LEU A 1 173 ? -10.101 5.091 12.059 1.00 95.75 173 LEU A CA 1
ATOM 1270 C C . LEU A 1 173 ? -9.432 6.406 11.611 1.00 95.75 173 LEU A C 1
ATOM 1272 O O . LEU A 1 173 ? -8.236 6.605 11.849 1.00 95.75 173 LEU A O 1
ATOM 1276 N N . ALA A 1 174 ? -10.171 7.322 10.978 1.00 93.62 174 ALA A N 1
ATOM 1277 C CA . ALA A 1 174 ? -9.655 8.622 10.558 1.00 93.62 174 ALA A CA 1
ATOM 1278 C C . ALA A 1 174 ? -9.553 9.627 11.719 1.00 93.62 174 ALA A C 1
ATOM 1280 O O . ALA A 1 174 ? -8.770 10.575 11.634 1.00 93.62 174 ALA A O 1
ATOM 1281 N N . VAL A 1 175 ? -10.280 9.421 12.825 1.00 95.06 175 VAL A N 1
ATOM 1282 C CA . VAL A 1 175 ? -10.217 10.337 13.975 1.00 95.06 175 VAL A CA 1
ATOM 1283 C C . VAL A 1 175 ? -8.833 10.319 14.631 1.00 95.06 175 VAL A C 1
ATOM 1285 O O . VAL A 1 175 ? -8.120 9.311 14.632 1.00 95.06 175 VAL A O 1
ATOM 1288 N N . GLU A 1 176 ? -8.444 11.448 15.222 1.00 95.38 176 GLU A N 1
ATOM 1289 C CA . GLU A 1 176 ? -7.128 11.621 15.853 1.00 95.38 176 GLU A CA 1
ATOM 1290 C C . GLU A 1 176 ? -6.883 10.602 16.975 1.00 95.38 176 GLU A C 1
ATOM 1292 O O . GLU A 1 176 ? -5.810 10.011 17.059 1.00 95.38 176 GLU A O 1
ATOM 1297 N N . ALA A 1 177 ? -7.914 10.305 17.771 1.00 96.69 177 ALA A N 1
ATOM 1298 C CA . ALA A 1 177 ? -7.831 9.337 18.863 1.00 96.69 177 ALA A CA 1
ATOM 1299 C C . ALA A 1 177 ? -7.461 7.909 18.407 1.00 96.69 177 ALA A C 1
ATOM 1301 O O . ALA A 1 177 ? -6.947 7.135 19.210 1.00 96.69 177 ALA A O 1
ATOM 1302 N N . ASN A 1 178 ? -7.670 7.575 17.128 1.00 97.06 178 ASN A N 1
ATOM 1303 C CA . ASN A 1 178 ? -7.350 6.269 16.544 1.00 97.06 178 ASN A CA 1
ATOM 1304 C C . ASN A 1 178 ? -6.071 6.293 15.682 1.00 97.06 178 ASN A C 1
ATOM 1306 O O . ASN A 1 178 ? -5.804 5.345 14.944 1.00 97.06 178 ASN A O 1
ATOM 1310 N N . GLN A 1 179 ? -5.248 7.347 15.779 1.00 94.94 179 GLN A N 1
ATOM 1311 C CA . GLN A 1 179 ? -4.040 7.512 14.963 1.00 94.94 179 GLN A CA 1
ATOM 1312 C C . GLN A 1 179 ? -3.067 6.332 15.045 1.00 94.94 179 GLN A C 1
ATOM 1314 O O . GLN A 1 179 ? -2.526 5.935 14.020 1.00 94.94 179 GLN A O 1
ATOM 1319 N N . ALA A 1 180 ? -2.855 5.748 16.227 1.00 94.44 180 ALA A N 1
ATOM 1320 C CA . ALA A 1 180 ? -1.939 4.615 16.371 1.00 94.44 180 ALA A CA 1
ATOM 1321 C C . ALA A 1 180 ? -2.388 3.395 15.545 1.00 94.44 180 ALA A C 1
ATOM 1323 O O . ALA A 1 180 ? -1.573 2.775 14.871 1.00 94.44 180 ALA A O 1
ATOM 1324 N N . ALA A 1 181 ? -3.691 3.094 15.542 1.00 94.75 181 ALA A N 1
ATOM 1325 C CA . ALA A 1 181 ? -4.248 2.005 14.741 1.00 94.75 181 ALA A CA 1
ATOM 1326 C C . ALA A 1 181 ? -4.196 2.310 13.241 1.00 94.75 181 ALA A C 1
ATOM 1328 O O . ALA A 1 181 ? -3.880 1.430 12.447 1.00 94.75 181 ALA A O 1
ATOM 1329 N N . ARG A 1 182 ? -4.456 3.566 12.853 1.00 92.94 182 ARG A N 1
ATOM 1330 C CA . ARG A 1 182 ? -4.300 4.012 11.463 1.00 92.94 182 ARG A CA 1
ATOM 1331 C C . ARG A 1 182 ? -2.855 3.872 10.983 1.00 92.94 182 ARG A C 1
ATOM 1333 O O . ARG A 1 182 ? -2.649 3.422 9.867 1.00 92.94 182 ARG A O 1
ATOM 1340 N N . ASN A 1 183 ? -1.875 4.231 11.809 1.00 90.56 183 ASN A N 1
ATOM 1341 C CA . ASN A 1 183 ? -0.462 4.103 11.460 1.00 90.56 183 ASN A CA 1
ATOM 1342 C C . ASN A 1 183 ? -0.049 2.635 11.303 1.00 90.56 183 ASN A C 1
ATOM 1344 O O . ASN A 1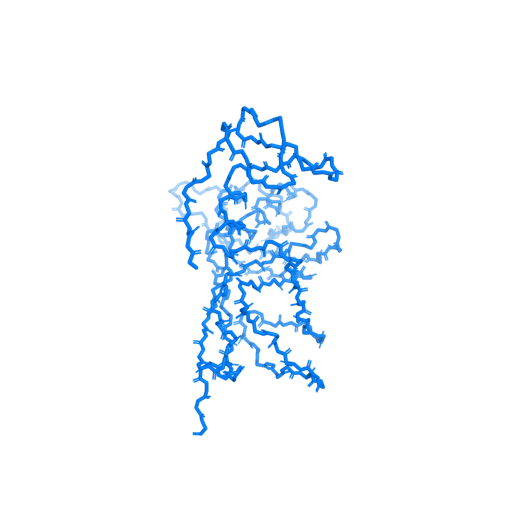 183 ? 0.540 2.303 10.287 1.00 90.56 183 ASN A O 1
ATOM 1348 N N . ALA A 1 184 ? -0.431 1.758 12.238 1.00 91.25 184 ALA A N 1
ATOM 1349 C CA . ALA A 1 184 ? -0.159 0.322 12.121 1.00 91.25 184 ALA A CA 1
ATOM 1350 C C . ALA A 1 184 ? -0.774 -0.283 10.845 1.00 91.25 184 ALA A C 1
ATOM 1352 O O . ALA A 1 184 ? -0.163 -1.105 10.174 1.00 91.25 184 ALA A O 1
ATOM 1353 N N . LEU A 1 185 ? -1.975 0.167 10.473 1.00 90.56 185 LEU A N 1
ATOM 1354 C CA . LEU A 1 185 ? -2.622 -0.254 9.235 1.00 90.56 185 LEU A CA 1
ATOM 1355 C C . LEU A 1 185 ? -1.863 0.206 7.980 1.00 90.56 185 LEU A C 1
ATOM 1357 O O . LEU A 1 185 ? -1.799 -0.543 7.011 1.00 90.56 185 LEU A O 1
ATOM 1361 N N . LEU A 1 186 ? -1.310 1.422 7.985 1.00 86.62 186 LEU A N 1
ATOM 1362 C CA . LEU A 1 186 ? -0.469 1.914 6.889 1.00 86.62 186 LEU A CA 1
ATOM 1363 C C . LEU A 1 186 ? 0.862 1.156 6.823 1.00 86.62 186 LEU A C 1
ATOM 1365 O O . LEU A 1 186 ? 1.276 0.775 5.740 1.00 86.62 186 LEU A O 1
ATOM 1369 N N . GLU A 1 187 ? 1.471 0.845 7.967 1.00 85.88 187 GLU A N 1
ATOM 1370 C CA . GLU A 1 187 ? 2.683 0.019 8.024 1.00 85.88 187 GLU A CA 1
ATOM 1371 C C . GLU A 1 187 ? 2.445 -1.369 7.407 1.00 85.88 187 GLU A C 1
ATOM 1373 O O . GLU A 1 187 ? 3.204 -1.786 6.538 1.00 85.88 187 GLU A O 1
ATOM 1378 N N . HIS A 1 188 ? 1.348 -2.052 7.757 1.00 87.38 188 HIS A N 1
ATOM 1379 C CA . HIS A 1 188 ? 1.001 -3.328 7.116 1.00 87.38 188 HIS A CA 1
ATOM 1380 C C . HIS A 1 188 ? 0.661 -3.177 5.632 1.00 87.38 188 HIS A C 1
ATOM 1382 O O . HIS A 1 188 ? 0.917 -4.087 4.850 1.00 87.38 188 HIS A O 1
ATOM 1388 N N . LEU A 1 189 ? 0.071 -2.049 5.229 1.00 84.56 189 LEU A N 1
ATOM 1389 C CA . LEU A 1 189 ? -0.220 -1.773 3.825 1.00 84.56 189 LEU A CA 1
ATOM 1390 C C . LEU A 1 189 ? 1.065 -1.659 2.995 1.00 84.56 189 LEU A C 1
ATOM 1392 O O . LEU A 1 189 ? 1.088 -2.158 1.872 1.00 84.56 189 LEU A O 1
ATOM 1396 N N . ALA A 1 190 ? 2.122 -1.064 3.555 1.00 81.25 190 ALA A N 1
ATOM 1397 C CA . ALA A 1 190 ? 3.437 -0.954 2.927 1.00 81.25 190 ALA A CA 1
ATOM 1398 C C . ALA A 1 190 ? 4.111 -2.316 2.689 1.00 81.25 190 ALA A C 1
ATOM 1400 O O . ALA A 1 190 ? 4.938 -2.451 1.789 1.00 81.25 190 ALA A O 1
ATOM 1401 N N . GLU A 1 191 ? 3.767 -3.320 3.498 1.00 83.81 191 GLU A N 1
ATOM 1402 C CA . GLU A 1 191 ? 4.287 -4.687 3.391 1.00 83.81 191 GLU A CA 1
ATOM 1403 C C . GLU A 1 191 ? 3.546 -5.532 2.342 1.00 83.81 191 GLU A C 1
ATOM 1405 O O . GLU A 1 191 ? 4.006 -6.621 1.996 1.00 83.81 191 GLU A O 1
ATOM 1410 N N . VAL A 1 192 ? 2.411 -5.056 1.815 1.00 81.88 192 VAL A N 1
ATOM 1411 C CA . VAL A 1 192 ? 1.680 -5.768 0.762 1.00 81.88 192 VAL A CA 1
ATOM 1412 C C . VAL A 1 192 ? 2.355 -5.527 -0.585 1.00 81.88 192 VAL A C 1
ATOM 1414 O O . VAL A 1 192 ? 2.309 -4.429 -1.142 1.00 81.88 192 VAL A O 1
ATOM 1417 N N . GLU A 1 193 ? 2.949 -6.580 -1.137 1.00 80.81 193 GLU A N 1
ATOM 1418 C CA . GLU A 1 193 ? 3.536 -6.541 -2.473 1.00 80.81 193 GLU A CA 1
ATOM 1419 C C . GLU A 1 193 ? 2.459 -6.571 -3.566 1.00 80.81 193 GLU A C 1
ATOM 1421 O O . GLU A 1 193 ? 1.429 -7.240 -3.452 1.00 80.81 193 GLU A O 1
ATOM 1426 N N . LEU A 1 194 ? 2.712 -5.846 -4.658 1.00 81.38 194 LEU A N 1
ATOM 1427 C CA . LEU A 1 194 ? 1.941 -5.994 -5.888 1.00 81.38 194 LEU A CA 1
ATOM 1428 C C . LEU A 1 194 ? 2.432 -7.223 -6.640 1.00 81.38 194 LEU A C 1
ATOM 1430 O O . LEU A 1 194 ? 3.571 -7.259 -7.111 1.00 81.38 194 LEU A O 1
ATOM 1434 N N . GLU A 1 195 ? 1.545 -8.192 -6.821 1.00 82.38 195 GLU A N 1
ATOM 1435 C CA . GLU A 1 195 ? 1.827 -9.322 -7.691 1.00 82.38 195 GLU A CA 1
ATOM 1436 C C . GLU A 1 195 ? 1.685 -8.888 -9.146 1.00 82.38 195 GLU A C 1
ATOM 1438 O O . GLU A 1 195 ? 0.696 -8.256 -9.528 1.00 82.38 195 GLU A O 1
ATOM 1443 N N . ALA A 1 196 ? 2.672 -9.232 -9.968 1.00 82.00 196 ALA A N 1
ATOM 1444 C CA . ALA A 1 196 ? 2.662 -8.942 -11.389 1.00 82.00 196 ALA A CA 1
ATOM 1445 C C . ALA A 1 196 ? 2.593 -10.235 -12.204 1.00 82.00 196 ALA A C 1
ATOM 1447 O O . ALA A 1 196 ? 3.445 -11.115 -12.093 1.00 82.00 196 ALA A O 1
ATOM 1448 N N . GLU A 1 197 ? 1.602 -10.319 -13.082 1.00 83.75 197 GLU A N 1
ATOM 1449 C CA . GLU A 1 197 ? 1.499 -11.347 -14.104 1.00 83.75 197 GLU A CA 1
ATOM 1450 C C . GLU A 1 197 ? 1.859 -10.745 -15.465 1.00 83.75 197 GLU A C 1
ATOM 1452 O O . GLU A 1 197 ? 1.265 -9.766 -15.930 1.00 83.75 197 GLU A O 1
ATOM 1457 N N . VAL A 1 198 ? 2.841 -11.363 -16.123 1.00 82.38 198 VAL A N 1
ATOM 1458 C CA . VAL A 1 198 ? 3.317 -10.962 -17.447 1.00 82.38 198 VAL A CA 1
ATOM 1459 C C . VAL A 1 198 ? 2.856 -11.991 -18.468 1.00 82.38 198 VAL A C 1
ATOM 1461 O O . VAL A 1 198 ? 3.304 -13.137 -18.466 1.00 82.38 198 VAL A O 1
ATOM 1464 N N . THR A 1 199 ? 2.003 -11.573 -19.401 1.00 82.25 199 THR A N 1
ATOM 1465 C CA . THR A 1 199 ? 1.599 -12.409 -20.537 1.00 82.25 199 THR A CA 1
ATOM 1466 C C . THR A 1 199 ? 2.140 -11.831 -21.836 1.00 82.25 199 THR A C 1
ATOM 1468 O O . THR A 1 199 ? 1.861 -10.685 -22.181 1.00 82.25 199 THR A O 1
ATOM 1471 N N . ARG A 1 200 ? 2.879 -12.633 -22.610 1.00 80.12 200 ARG A N 1
ATOM 1472 C CA . ARG A 1 200 ? 3.291 -12.251 -23.969 1.00 80.12 200 ARG A CA 1
ATOM 1473 C C . ARG A 1 200 ? 2.128 -12.450 -24.932 1.00 80.12 200 ARG A C 1
ATOM 1475 O O . ARG A 1 200 ? 1.609 -13.558 -25.056 1.00 80.12 200 ARG A O 1
ATOM 1482 N N . THR A 1 201 ? 1.722 -11.391 -25.621 1.00 69.38 201 THR A N 1
ATOM 1483 C CA . THR A 1 201 ? 0.664 -11.477 -26.634 1.00 69.38 201 THR A CA 1
ATOM 1484 C C . THR A 1 201 ? 1.286 -11.841 -27.979 1.00 69.38 201 THR A C 1
ATOM 1486 O O . THR A 1 201 ? 2.076 -11.064 -28.515 1.00 69.38 201 THR A O 1
ATOM 1489 N N . GLY A 1 202 ? 0.962 -13.028 -28.501 1.00 62.97 202 GLY A N 1
ATOM 1490 C CA . GLY A 1 202 ? 1.297 -13.409 -29.877 1.00 62.97 202 GLY A CA 1
ATOM 1491 C C . GLY A 1 202 ? 0.431 -12.666 -30.900 1.00 62.97 202 GLY A C 1
ATOM 1492 O O . GLY A 1 202 ? -0.642 -12.178 -30.545 1.00 62.97 202 GLY A O 1
ATOM 1493 N N . ASP A 1 203 ? 0.926 -12.569 -32.137 1.00 52.22 203 ASP A N 1
ATOM 1494 C CA . ASP A 1 203 ? 0.190 -12.035 -33.298 1.00 52.22 203 ASP A CA 1
ATOM 1495 C C . ASP A 1 203 ? -1.031 -12.892 -33.682 1.00 52.22 203 ASP A C 1
ATOM 1497 O O . ASP A 1 203 ? -0.945 -14.142 -33.583 1.00 52.22 203 ASP A O 1
#

Sequence (203 aa):
GGGGTFDPANPPPRYSNCHSGHCHRDDGALVDYEDIQAELDGGGGGPTVVSVITFPGEPLDLVAGTRRELACEECDVPEGGLDKVSVTLTRLTLRGAVRDSRAVSRLEGEVPFTLELPLAADTQEALGGSLDIPADRAHPPRVSLAFTFEPTAALLDGIDWAALARTEDSIDLAVEANQAARNALLEHLAEVELEAEVTRTGD